Protein 4IN0 (pdb70)

GO terms:
  GO:0005515 protein binding (F, IPI)
  GO:0005654 nucleoplasm (C, IDA)

Foldseek 3Di:
DLVAAEDQEPVSVVVQLQPDALAKEKEWEAACVDVQNVQQSNLCSVCCVVRVVHYHYYYYYCVRYPPVCVVLVPPAPGWMWIHHNNATAFECLPDPGRGTAHTHFQDSVQVVQQSVQVSVCVVVPDRYTYRPHPSVRRDDD/DQPAAEDQEQVVVQCCLQPVALAKEKEWEDDCPDVQNVVQRVLCNVCCVVCVNHYRYHYYHLVRYVVVCVVVVPDAPGKMWIHHNNATAFECAPDPGRRIQHTHAPDSVQVVQQSVQRSVCVVVVHRYGYRPGHHDDDDDD

Structure (mmCIF, N/CA/C/O backbone):
data_4IN0
#
_entry.id   4IN0
#
_cell.length_a   39.325
_cell.length_b   63.640
_cell.length_c   51.148
_cell.angle_alpha   90.000
_cell.angle_beta   92.290
_cell.angle_gamma   90.000
#
_symmetry.space_group_name_H-M   'P 1 21 1'
#
loop_
_entity.id
_entity.type
_entity.pdbx_description
1 polymer 'Thioredoxin-like protein 4B'
2 branched beta-D-fructofuranose-(2-1)-alpha-D-glucopyranose
3 water water
#
loop_
_atom_site.group_PDB
_atom_site.id
_atom_site.type_symbol
_atom_site.label_atom_id
_atom_site.label_alt_id
_atom_site.label_comp_id
_atom_site.label_asym_id
_atom_site.label_entity_id
_atom_site.label_seq_id
_atom_site.pdbx_PDB_ins_code
_atom_site.Cartn_x
_atom_site.Cartn_y
_atom_site.Cartn_z
_atom_site.occupancy
_atom_site.B_iso_or_equiv
_atom_site.auth_seq_id
_atom_site.auth_comp_id
_atom_site.auth_asym_id
_atom_site.auth_atom_id
_atom_site.pdbx_PDB_model_num
ATOM 1 N N . SER A 1 1 ? -6.275 6.723 16.069 1.00 15.96 2 SER A N 1
ATOM 2 C CA A SER A 1 1 ? -6.167 7.182 14.662 0.50 14.97 2 SER A CA 1
ATOM 3 C CA B SER A 1 1 ? -6.210 7.121 14.689 0.50 14.92 2 SER A CA 1
ATOM 4 C C . SER A 1 1 ? -5.515 6.059 13.889 1.00 16.19 2 SER A C 1
ATOM 5 O O . SER A 1 1 ? -4.780 5.277 14.475 1.00 17.14 2 SER A O 1
ATOM 10 N N . PHE A 1 2 ? -5.716 6.114 12.560 1.00 22.05 3 PHE A N 1
ATOM 11 C CA . PHE A 1 2 ? -4.988 5.239 11.617 1.00 21.24 3 PHE A CA 1
ATOM 12 C C . PHE A 1 2 ? -3.540 5.308 11.640 1.00 17.37 3 PHE A C 1
ATOM 13 O O . PHE A 1 2 ? -2.872 4.325 11.286 1.00 20.57 3 PHE A O 1
ATOM 21 N N . LEU A 1 3 ? -3.051 6.476 11.998 1.00 16.18 4 LEU A N 1
ATOM 22 C CA . LEU A 1 3 ? -1.654 6.707 12.075 1.00 15.62 4 LEU A CA 1
ATOM 23 C C . LEU A 1 3 ? -1.362 6.647 13.557 1.00 12.69 4 LEU A C 1
ATOM 24 O O . LEU A 1 3 ? -1.536 7.601 14.313 1.00 13.75 4 LEU A O 1
ATOM 29 N N . LEU A 1 4 ? -0.986 5.438 13.999 1.00 12.82 5 LEU A N 1
ATOM 30 C CA . LEU A 1 4 ? -0.804 5.146 15.410 1.00 11.31 5 LEU A CA 1
ATOM 31 C C . LEU A 1 4 ? 0.332 5.939 16.031 1.00 11.20 5 LEU A C 1
ATOM 32 O O . LEU A 1 4 ? 1.279 6.335 15.335 1.00 12.73 5 LEU A O 1
ATOM 37 N N . PRO A 1 5 ? 0.206 6.192 17.341 1.00 11.07 6 PRO A N 1
ATOM 38 C CA . PRO A 1 5 ? 1.241 6.983 18.007 1.00 11.35 6 PRO A CA 1
ATOM 39 C C . PRO A 1 5 ? 2.583 6.335 18.034 1.00 10.27 6 PRO A C 1
ATOM 40 O O . PRO A 1 5 ? 2.648 5.072 18.308 1.00 13.01 6 PRO A O 1
ATOM 44 N N . LYS A 1 6 ? 3.679 7.002 17.873 1.00 11.40 7 LYS A N 1
ATOM 45 C CA . LYS A 1 6 ? 5.003 6.543 17.978 1.00 12.08 7 LYS A CA 1
ATOM 46 C C . LYS A 1 6 ? 5.630 6.849 19.284 1.00 12.81 7 LYS A C 1
ATOM 47 O O . LYS A 1 6 ? 5.473 7.967 19.810 1.00 17.49 7 LYS A O 1
ATOM 53 N N . LEU A 1 7 ? 6.403 5.931 19.846 1.00 12.08 8 LEU A N 1
ATOM 54 C CA . LEU A 1 7 ? 7.163 6.106 21.072 1.00 12.08 8 LEU A CA 1
ATOM 55 C C . LEU A 1 7 ? 8.619 5.946 20.700 1.00 12.19 8 LEU A C 1
ATOM 56 O O . LEU A 1 7 ? 9.007 4.968 20.078 1.00 14.22 8 LEU A O 1
ATOM 61 N N . THR A 1 8 ? 9.442 6.934 21.084 1.00 13.07 9 THR A N 1
ATOM 62 C CA . THR A 1 8 ? 10.822 7.001 20.636 1.00 15.59 9 THR A CA 1
ATOM 63 C C . THR A 1 8 ? 11.851 7.167 21.746 1.00 14.51 9 THR A C 1
ATOM 64 O O . THR A 1 8 ? 12.976 7.435 21.447 1.00 18.40 9 THR A O 1
ATOM 68 N N . SER A 1 9 ? 11.461 6.883 22.979 1.00 13.44 10 SER A N 1
ATOM 69 C CA . SER A 1 9 ? 12.404 6.907 24.071 1.00 14.34 10 SER A CA 1
ATOM 70 C C . SER A 1 9 ? 11.902 5.985 25.173 1.00 11.87 10 SER A C 1
ATOM 71 O O . SER A 1 9 ? 10.711 5.692 25.265 1.00 11.52 10 SER A O 1
ATOM 74 N N . LYS A 1 10 ? 12.840 5.610 26.037 1.00 13.35 11 LYS A N 1
ATOM 75 C CA . LYS A 1 10 ? 12.488 4.828 27.205 1.00 13.94 11 LYS A CA 1
ATOM 76 C C . LYS A 1 10 ? 11.396 5.495 28.053 1.00 12.46 11 LYS A C 1
ATOM 77 O O . LYS A 1 10 ? 10.457 4.885 28.494 1.00 13.01 11 LYS A O 1
ATOM 83 N N . LYS A 1 11 ? 11.568 6.812 28.288 1.00 14.26 12 LYS A N 1
ATOM 84 C CA . LYS A 1 11 ? 10.631 7.511 29.124 1.00 14.82 12 LYS A CA 1
ATOM 85 C C . LYS A 1 11 ? 9.221 7.537 28.514 1.00 12.07 12 LYS A C 1
ATOM 86 O O . LYS A 1 11 ? 8.226 7.453 29.223 1.00 12.94 12 LYS A O 1
ATOM 92 N N . GLU A 1 12 ? 9.144 7.635 27.181 1.00 11.86 13 GLU A N 1
ATOM 93 C CA . GLU A 1 12 ? 7.844 7.625 26.540 1.00 11.46 13 GLU A CA 1
ATOM 94 C C . GLU A 1 12 ? 7.124 6.228 26.689 1.00 9.51 13 GLU A C 1
ATOM 95 O O . GLU A 1 12 ? 5.947 6.185 26.887 1.00 10.14 13 GLU A O 1
ATOM 101 N N . VAL A 1 13 ? 7.938 5.163 26.608 1.00 10.33 14 VAL A N 1
ATOM 102 C CA . VAL A 1 13 ? 7.389 3.811 26.834 1.00 10.54 14 VAL A CA 1
ATOM 103 C C . VAL A 1 13 ? 6.966 3.615 28.292 1.00 9.62 14 VAL A C 1
ATOM 104 O O . VAL A 1 13 ? 5.858 3.176 28.559 1.00 9.54 14 VAL A O 1
ATOM 108 N N . ASP A 1 14 ? 7.832 4.102 29.208 1.00 9.60 15 ASP A N 1
ATOM 109 C CA . ASP A 1 14 ? 7.473 4.030 30.589 1.00 11.38 15 ASP A CA 1
ATOM 110 C C . ASP A 1 14 ? 6.095 4.636 30.843 1.00 10.34 15 ASP A C 1
ATOM 111 O O . ASP A 1 14 ? 5.228 4.215 31.589 1.00 10.72 15 ASP A O 1
ATOM 116 N N . GLN A 1 15 ? 5.961 5.877 30.254 1.00 10.00 16 GLN A N 1
ATOM 117 C CA . GLN A 1 15 ? 4.744 6.575 30.409 1.00 10.74 16 GLN A CA 1
ATOM 118 C C . GLN A 1 15 ? 3.478 5.932 29.822 1.00 9.93 16 GLN A C 1
ATOM 119 O O . GLN A 1 15 ? 2.432 5.936 30.425 1.00 11.15 16 GLN A O 1
ATOM 125 N N . ALA A 1 16 ? 3.635 5.354 28.599 1.00 10.36 17 ALA A N 1
ATOM 126 C CA . ALA A 1 16 ? 2.466 4.669 28.017 1.00 11.14 17 ALA A CA 1
ATOM 127 C C . ALA A 1 16 ? 2.034 3.436 28.894 1.00 9.18 17 ALA A C 1
ATOM 128 O O . ALA A 1 16 ? 0.864 3.193 29.030 1.00 10.73 17 ALA A O 1
ATOM 130 N N . ILE A 1 17 ? 3.072 2.765 29.442 1.0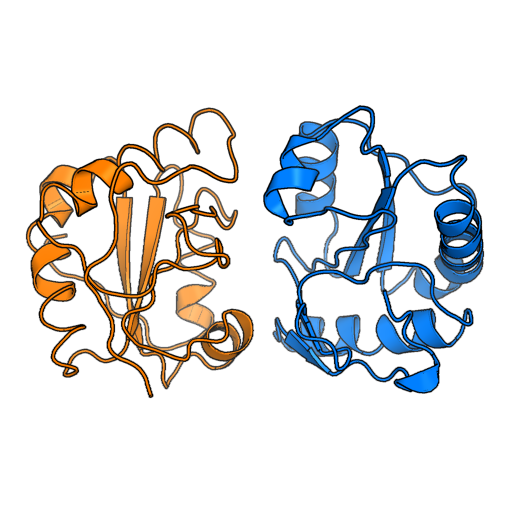0 8.87 18 ILE A N 1
ATOM 131 C CA . ILE A 1 17 ? 2.747 1.587 30.330 1.00 9.49 18 ILE A CA 1
ATOM 132 C C . ILE A 1 17 ? 1.914 2.078 31.532 1.00 9.65 18 ILE A C 1
ATOM 133 O O . ILE A 1 17 ? 0.953 1.463 31.921 1.00 11.27 18 ILE A O 1
ATOM 138 N N . LYS A 1 18 ? 2.328 3.244 32.105 1.00 11.17 19 LYS A N 1
ATOM 139 C CA . LYS A 1 18 ? 1.590 3.764 33.249 1.00 12.35 19 LYS A CA 1
ATOM 140 C C . LYS A 1 18 ? 0.252 4.369 32.928 1.00 12.23 19 LYS A C 1
ATOM 141 O O . LYS A 1 18 ? -0.644 4.453 33.763 1.00 14.94 19 LYS A O 1
ATOM 147 N N . SER A 1 19 ? 0.147 4.961 31.754 1.00 12.12 20 SER A N 1
ATOM 148 C CA . SER A 1 19 ? -1.001 5.841 31.485 1.00 12.51 20 SER A CA 1
ATOM 149 C C . SER A 1 19 ? -2.188 5.131 30.845 1.00 12.38 20 SER A C 1
ATOM 150 O O . SER A 1 19 ? -3.262 5.714 30.730 1.00 15.32 20 SER A O 1
ATOM 153 N N . THR A 1 20 ? -1.987 3.942 30.347 1.00 12.15 21 THR A N 1
ATOM 154 C CA . THR A 1 20 ? -3.072 3.233 29.619 1.00 11.26 21 THR A CA 1
ATOM 155 C C . THR A 1 20 ? -3.867 2.466 30.655 1.00 11.09 21 THR A C 1
ATOM 156 O O . THR A 1 20 ? -3.328 1.517 31.245 1.00 14.37 21 THR A O 1
ATOM 160 N N . ALA A 1 21 ? -5.085 2.884 30.939 1.00 13.96 22 ALA A N 1
ATOM 161 C CA . ALA A 1 21 ? -5.872 2.338 32.050 1.00 13.93 22 ALA A CA 1
ATOM 162 C C . ALA A 1 21 ? -7.008 1.546 31.539 1.00 14.37 22 ALA A C 1
ATOM 163 O O . ALA A 1 21 ? -7.762 1.986 30.667 1.00 14.64 22 ALA A O 1
ATOM 165 N N . GLU A 1 22 ? -7.156 0.349 32.073 1.00 11.94 23 GLU A N 1
ATOM 166 C CA . GLU A 1 22 ? -8.346 -0.481 31.782 1.00 12.90 23 GLU A CA 1
ATOM 167 C C . GLU A 1 22 ? -8.505 -0.908 30.298 1.00 11.22 23 GLU A C 1
ATOM 168 O O . GLU A 1 22 ? -9.615 -1.237 29.855 1.00 14.24 23 GLU A O 1
ATOM 174 N N . LYS A 1 23 ? -7.389 -0.926 29.604 1.00 11.09 24 LYS A N 1
ATOM 175 C CA A LYS A 1 23 ? -7.346 -1.378 28.223 1.00 10.87 24 LYS A CA 1
ATOM 176 C CA B LYS A 1 23 ? -7.330 -1.384 28.188 0.00 11.62 24 LYS A CA 1
ATOM 177 C C . LYS A 1 23 ? -6.042 -2.128 28.036 1.00 9.61 24 LYS A C 1
ATOM 178 O O . LYS A 1 23 ? -5.030 -1.865 28.703 1.00 10.44 24 LYS A O 1
ATOM 189 N N . VAL A 1 24 ? -6.037 -3.038 27.049 1.00 9.59 25 VAL A N 1
ATOM 190 C CA . VAL A 1 24 ? -4.803 -3.690 26.674 1.00 9.71 25 VAL A CA 1
ATOM 191 C C . VAL A 1 24 ? -3.867 -2.700 26.006 1.00 8.61 25 VAL A C 1
ATOM 192 O O . VAL A 1 24 ? -4.267 -2.106 24.979 1.00 11.17 25 VAL A O 1
ATOM 196 N N . LEU A 1 25 ? -2.692 -2.539 26.498 1.00 8.16 26 LEU A N 1
ATOM 197 C CA . LEU A 1 25 ? -1.620 -1.735 25.866 1.00 8.07 26 LEU A CA 1
ATOM 198 C C . LEU A 1 25 ? -0.864 -2.631 24.907 1.00 7.64 26 LEU A C 1
ATOM 199 O O . LEU A 1 25 ? -0.367 -3.714 25.371 1.00 9.34 26 LEU A O 1
ATOM 204 N N . VAL A 1 26 ? -0.766 -2.307 23.654 1.00 7.63 27 VAL A N 1
ATOM 205 C CA . VAL A 1 26 ? -0.132 -3.062 22.610 1.00 6.96 27 VAL A CA 1
ATOM 206 C C . VAL A 1 26 ? 1.127 -2.354 22.212 1.00 7.27 27 VAL A C 1
ATOM 207 O O . VAL A 1 26 ? 0.982 -1.166 21.661 1.00 9.81 27 VAL A O 1
ATOM 211 N N . LEU A 1 27 ? 2.308 -2.795 22.405 1.00 7.35 28 LEU A N 1
ATOM 212 C CA . LEU A 1 27 ? 3.573 -2.166 22.050 1.00 7.55 28 LEU A CA 1
ATOM 213 C C . LEU A 1 27 ? 4.206 -2.893 20.906 1.00 8.67 28 LEU A C 1
ATOM 214 O O . LEU A 1 27 ? 4.633 -4.079 21.140 1.00 9.34 28 LEU A O 1
ATOM 219 N N . ARG A 1 28 ? 4.257 -2.388 19.707 1.00 8.28 29 ARG A N 1
ATOM 220 C CA . ARG A 1 28 ? 4.888 -2.997 18.562 1.00 8.35 29 ARG A CA 1
ATOM 221 C C . ARG A 1 28 ? 6.305 -2.564 18.497 1.00 7.89 29 ARG A C 1
ATOM 222 O O . ARG A 1 28 ? 6.545 -1.355 18.169 1.00 9.97 29 ARG A O 1
ATOM 230 N N . PHE A 1 29 ? 7.313 -3.377 18.794 1.00 8.88 30 PHE A N 1
ATOM 231 C CA . PHE A 1 29 ? 8.699 -3.045 18.667 1.00 10.01 30 PHE A CA 1
ATOM 232 C C . PHE A 1 29 ? 9.144 -3.386 17.249 1.00 10.81 30 PHE A C 1
ATOM 233 O O . PHE A 1 29 ? 9.104 -4.532 16.833 1.00 11.28 30 PHE A O 1
ATOM 241 N N . GLY A 1 30 ? 9.578 -2.387 16.513 1.00 11.40 31 GLY A N 1
ATOM 242 C CA . GLY A 1 30 ? 9.957 -2.600 15.114 1.00 13.64 31 GLY A CA 1
ATOM 243 C C . GLY A 1 30 ? 10.518 -1.324 14.477 1.00 16.70 31 GLY A C 1
ATOM 244 O O . GLY A 1 30 ? 10.901 -0.389 15.186 1.00 17.31 31 GLY A O 1
ATOM 245 N N . ARG A 1 31 ? 10.510 -1.338 13.147 1.00 16.78 32 ARG A N 1
ATOM 246 C CA A ARG A 1 31 ? 10.996 -0.282 12.317 1.00 19.80 32 ARG A CA 1
ATOM 247 C CA B ARG A 1 31 ? 10.971 -0.264 12.340 0.00 19.71 32 ARG A CA 1
ATOM 248 C C . ARG A 1 31 ? 9.936 -0.042 11.256 1.00 18.40 32 ARG A C 1
ATOM 249 O O . ARG A 1 31 ? 9.490 -0.984 10.587 1.00 19.83 32 ARG A O 1
ATOM 264 N N . ASP A 1 32 ? 9.523 1.183 11.057 1.00 21.93 33 ASP A N 1
ATOM 265 C CA . ASP A 1 32 ? 8.368 1.469 10.252 1.00 24.21 33 ASP A CA 1
ATOM 266 C C . ASP A 1 32 ? 8.514 1.032 8.814 1.00 24.26 33 ASP A C 1
ATOM 267 O O . ASP A 1 32 ? 7.492 0.715 8.227 1.00 30.21 33 ASP A O 1
ATOM 272 N N . GLU A 1 33 ? 9.750 0.961 8.279 1.00 25.58 34 GLU A N 1
ATOM 273 C CA A GLU A 1 33 ? 10.046 0.663 6.869 0.50 25.84 34 GLU A CA 1
ATOM 274 C CA B GLU A 1 33 ? 9.835 0.587 6.856 0.50 24.13 34 GLU A CA 1
ATOM 275 C C . GLU A 1 33 ? 10.264 -0.872 6.604 1.00 24.32 34 GLU A C 1
ATOM 276 O O . GLU A 1 33 ? 10.364 -1.372 5.479 1.00 30.17 34 GLU A O 1
ATOM 287 N N . ASP A 1 34 ? 10.375 -1.646 7.649 1.00 23.08 35 ASP A N 1
ATOM 288 C CA . ASP A 1 34 ? 10.669 -3.105 7.549 1.00 25.00 35 ASP A CA 1
ATOM 289 C C . ASP A 1 34 ? 9.474 -3.843 6.971 1.00 21.32 35 ASP A C 1
ATOM 290 O O . ASP A 1 34 ? 8.378 -3.577 7.398 1.00 18.89 35 ASP A O 1
ATOM 295 N N . PRO A 1 35 ? 9.682 -4.705 5.911 1.00 20.08 36 PRO A N 1
ATOM 296 C CA . PRO A 1 35 ? 8.585 -5.402 5.305 1.00 20.47 36 PRO A CA 1
ATOM 297 C C . PRO A 1 35 ? 7.630 -6.114 6.227 1.00 14.42 36 PRO A C 1
ATOM 298 O O . PRO A 1 35 ? 6.421 -5.996 6.020 1.00 16.77 36 PRO A O 1
ATOM 302 N N . VAL A 1 36 ? 8.115 -6.886 7.201 1.00 16.62 37 VAL A N 1
ATOM 303 C CA . VAL A 1 36 ? 7.164 -7.600 8.067 1.00 15.31 37 VAL A CA 1
ATOM 304 C C . VAL A 1 36 ? 6.471 -6.604 9.004 1.00 12.69 37 VAL A C 1
ATOM 305 O O . VAL A 1 36 ? 5.288 -6.718 9.272 1.00 12.76 37 VAL A O 1
ATOM 309 N N . CYS A 1 37 ? 7.165 -5.560 9.415 1.00 14.47 38 CYS A N 1
ATOM 310 C CA . CYS A 1 37 ? 6.555 -4.491 10.209 1.00 13.56 38 CYS A CA 1
ATOM 311 C C . CYS A 1 37 ? 5.446 -3.815 9.394 1.00 14.48 38 CYS A C 1
ATOM 312 O O . CYS A 1 37 ? 4.420 -3.455 9.954 1.00 16.08 38 CYS A O 1
ATOM 315 N N . LEU A 1 38 ? 5.677 -3.592 8.081 1.00 14.88 39 LEU A N 1
ATOM 316 C CA . LEU A 1 38 ? 4.662 -3.002 7.224 1.00 17.07 39 LEU A CA 1
ATOM 317 C C . LEU A 1 38 ? 3.426 -3.864 7.187 1.00 16.04 39 LEU A C 1
ATOM 318 O O . LEU A 1 38 ? 2.322 -3.351 7.244 1.00 18.72 39 LEU A O 1
ATOM 323 N N . GLN A 1 39 ? 3.619 -5.179 7.096 1.00 15.24 40 GLN A N 1
ATOM 324 C CA . GLN A 1 39 ? 2.470 -6.078 7.115 1.00 14.99 40 GLN A CA 1
ATOM 325 C C . GLN A 1 39 ? 1.688 -5.950 8.423 1.00 11.77 40 GLN A C 1
ATOM 326 O O . GLN A 1 39 ? 0.468 -5.856 8.445 1.00 14.37 40 GLN A O 1
ATOM 332 N N . LEU A 1 40 ? 2.419 -6.044 9.533 1.00 12.01 41 LEU A N 1
ATOM 333 C CA . LEU A 1 40 ? 1.776 -6.033 10.856 1.00 11.43 41 LEU A CA 1
ATOM 334 C C . LEU A 1 40 ? 1.129 -4.644 11.119 1.00 11.54 41 LEU A C 1
ATOM 335 O O . LEU A 1 40 ? 0.018 -4.561 11.590 1.00 11.73 41 LEU A O 1
ATOM 340 N N . ASP A 1 41 ? 1.847 -3.582 10.744 1.00 12.78 42 ASP A N 1
ATOM 341 C CA . ASP A 1 41 ? 1.328 -2.225 11.020 1.00 13.05 42 ASP A CA 1
ATOM 342 C C . ASP A 1 41 ? 0.037 -1.960 10.244 1.00 13.16 42 ASP A C 1
ATOM 343 O O . ASP A 1 41 ? -0.830 -1.206 10.713 1.00 12.97 42 ASP A O 1
ATOM 348 N N . ASP A 1 42 ? -0.128 -2.574 9.058 1.00 14.37 43 ASP A N 1
ATOM 349 C CA . ASP A 1 42 ? -1.345 -2.437 8.368 1.00 15.89 43 ASP A CA 1
ATOM 350 C C . ASP A 1 42 ? -2.500 -3.035 9.137 1.00 14.36 43 ASP A C 1
ATOM 351 O O . ASP A 1 42 ? -3.576 -2.444 9.233 1.00 14.67 43 ASP A O 1
ATOM 356 N N . ILE A 1 43 ? -2.319 -4.261 9.679 1.00 13.40 44 ILE A N 1
ATOM 357 C CA . ILE A 1 43 ? -3.337 -4.872 10.535 1.00 12.77 44 ILE A CA 1
ATOM 358 C C . ILE A 1 43 ? -3.591 -4.051 11.793 1.00 11.33 44 ILE A C 1
ATOM 359 O O . ILE A 1 43 ? -4.788 -3.863 12.137 1.00 12.35 44 ILE A O 1
ATOM 364 N N . LEU A 1 44 ? -2.512 -3.601 12.477 1.00 11.47 45 LEU A N 1
ATOM 365 C CA . LEU A 1 44 ? -2.723 -2.800 13.690 1.00 11.17 45 LEU A CA 1
ATOM 366 C C . LEU A 1 44 ? -3.513 -1.497 13.399 1.00 10.73 45 LEU A C 1
ATOM 367 O O . LEU A 1 44 ? -4.469 -1.195 14.038 1.00 11.31 45 LEU A O 1
ATOM 372 N N . SER A 1 45 ? -3.157 -0.849 12.321 1.00 12.20 46 SER A N 1
ATOM 373 C CA . SER A 1 45 ? -3.823 0.400 11.917 1.00 11.90 46 SER A CA 1
ATOM 374 C C . SER A 1 45 ? -5.314 0.168 11.622 1.00 12.43 46 SER A C 1
ATOM 375 O O . SER A 1 45 ? -6.211 0.877 12.089 1.00 13.52 46 SER A O 1
ATOM 378 N N . LYS A 1 46 ? -5.579 -0.864 10.766 1.00 13.09 47 LYS A N 1
ATOM 379 C CA . LYS A 1 46 ? -6.910 -1.165 10.272 1.00 15.09 47 LYS A CA 1
ATOM 380 C C . LYS A 1 46 ? -7.878 -1.694 11.276 1.00 15.61 47 LYS A C 1
ATOM 381 O O . LYS A 1 46 ? -9.077 -1.535 11.102 1.00 22.34 47 LYS A O 1
ATOM 387 N N . THR A 1 47 ? -7.361 -2.260 12.374 1.00 12.62 48 THR A N 1
ATOM 388 C CA . THR A 1 47 ? -8.211 -2.783 13.447 1.00 12.02 48 THR A CA 1
ATOM 389 C C . THR A 1 47 ? -8.292 -1.864 14.647 1.00 11.64 48 THR A C 1
ATOM 390 O O . THR A 1 47 ? -9.112 -2.034 15.524 1.00 12.60 48 THR A O 1
ATOM 394 N N . SER A 1 48 ? -7.404 -0.861 14.717 1.00 11.35 49 SER A N 1
ATOM 395 C CA . SER A 1 48 ? -7.302 -0.013 15.909 1.00 10.17 49 SER A CA 1
ATOM 396 C C . SER A 1 48 ? -8.600 0.640 16.315 1.00 10.55 49 SER A C 1
ATOM 397 O O . SER A 1 48 ? -8.876 0.768 17.492 1.00 11.42 49 SER A O 1
ATOM 400 N N . SER A 1 49 ? -9.330 1.173 15.350 1.00 11.93 50 SER A N 1
ATOM 401 C CA . SER A 1 49 ? -10.528 1.877 15.660 1.00 13.21 50 SER A CA 1
ATOM 402 C C . SER A 1 49 ? -11.593 1.002 16.270 1.00 14.22 50 SER A C 1
ATOM 403 O O . SER A 1 49 ? -12.105 1.270 17.345 1.00 15.73 50 SER A O 1
ATOM 406 N N . ASP A 1 50 ? -11.836 -0.155 15.662 1.00 15.19 51 ASP A N 1
ATOM 407 C CA . ASP A 1 50 ? -12.868 -0.985 16.255 1.00 17.69 51 ASP A CA 1
ATOM 408 C C . ASP A 1 50 ? -12.428 -1.713 17.517 1.00 14.50 51 ASP A C 1
ATOM 409 O O . ASP A 1 50 ? -13.296 -2.134 18.229 1.00 17.62 51 ASP A O 1
ATOM 414 N N . LEU A 1 51 ? -11.126 -1.715 17.789 1.00 13.52 52 LEU A N 1
ATOM 415 C CA . LEU A 1 51 ? -10.606 -2.193 19.072 1.00 12.26 52 LEU A CA 1
ATOM 416 C C . LEU A 1 51 ? -10.448 -1.118 20.129 1.00 11.59 52 LEU A C 1
ATOM 417 O O . LEU A 1 51 ? -9.949 -1.393 21.228 1.00 12.47 52 LEU A O 1
ATOM 422 N N . SER A 1 52 ? -10.849 0.118 19.858 1.00 12.94 53 SER A N 1
ATOM 423 C CA . SER A 1 52 ? -10.544 1.240 20.714 1.00 12.95 53 SER A CA 1
ATOM 424 C C . SER A 1 52 ? -11.119 1.175 22.107 1.00 12.64 53 SER A C 1
ATOM 425 O O . SER A 1 52 ? -10.597 1.856 23.026 1.00 15.21 53 SER A O 1
ATOM 428 N N . LYS A 1 53 ? -12.174 0.437 22.351 1.00 13.97 54 LYS A N 1
ATOM 429 C CA A LYS A 1 53 ? -12.691 0.256 23.692 1.00 15.54 54 LYS A CA 1
ATOM 430 C CA B LYS A 1 53 ? -12.677 0.261 23.712 0.00 15.95 54 LYS A CA 1
ATOM 431 C C . LYS A 1 53 ? -11.880 -0.730 24.514 1.00 14.34 54 LYS A C 1
ATOM 432 O O . LYS A 1 53 ? -11.927 -0.725 25.736 1.00 18.55 54 LYS A O 1
ATOM 443 N N . MET A 1 54 ? -11.113 -1.582 23.869 1.00 12.79 55 MET A N 1
ATOM 444 C CA . MET A 1 54 ? -10.378 -2.672 24.543 1.00 11.81 55 MET A CA 1
ATOM 445 C C . MET A 1 54 ? -8.847 -2.497 24.541 1.00 10.60 55 MET A C 1
ATOM 446 O O . MET A 1 54 ? -8.192 -3.149 25.318 1.00 12.09 55 MET A O 1
ATOM 451 N N . ALA A 1 55 ? -8.295 -1.662 23.615 1.00 10.95 56 ALA A N 1
ATOM 452 C CA . ALA A 1 55 ? -6.875 -1.629 23.391 1.00 9.49 56 ALA A CA 1
ATOM 453 C C . ALA A 1 55 ? -6.366 -0.263 22.945 1.00 8.83 56 ALA A C 1
ATOM 454 O O . ALA A 1 55 ? -7.105 0.411 22.198 1.00 10.22 56 ALA A O 1
ATOM 456 N N . ALA A 1 56 ? -5.164 0.045 23.317 1.00 8.66 57 ALA A N 1
ATOM 457 C CA . ALA A 1 56 ? -4.426 1.227 22.803 1.00 8.57 57 ALA A CA 1
ATOM 458 C C . ALA A 1 56 ? -3.135 0.739 22.235 1.00 8.50 57 ALA A C 1
ATOM 459 O O . ALA A 1 56 ? -2.345 0.045 22.948 1.00 9.98 57 ALA A O 1
ATOM 461 N N . ILE A 1 57 ? -2.892 1.029 21.000 1.00 8.57 58 ILE A N 1
ATOM 462 C CA . ILE A 1 57 ? -1.763 0.517 20.270 1.00 8.82 58 ILE A CA 1
ATOM 463 C C . ILE A 1 57 ? -0.685 1.559 20.064 1.00 8.97 58 ILE A C 1
ATOM 464 O O . ILE A 1 57 ? -1.087 2.757 19.675 1.00 9.57 58 ILE A O 1
ATOM 469 N N . TYR A 1 58 ? 0.551 1.320 20.189 1.00 8.62 59 TYR A N 1
ATOM 470 C CA . TYR A 1 58 ? 1.700 2.196 19.980 1.00 8.43 59 TYR A CA 1
ATOM 471 C C . TYR A 1 58 ? 2.756 1.587 19.145 1.00 9.24 59 TYR A C 1
ATOM 472 O O . TYR A 1 58 ? 2.969 0.286 19.272 1.00 10.40 59 TYR A O 1
ATOM 481 N N . LEU A 1 59 ? 3.504 2.288 18.332 1.00 9.89 60 LEU A N 1
ATOM 482 C CA . LEU A 1 59 ? 4.587 1.838 17.573 1.00 10.02 60 LEU A CA 1
ATOM 483 C C . LEU A 1 59 ? 5.871 2.226 18.209 1.00 10.07 60 LEU A C 1
ATOM 484 O O . LEU A 1 59 ? 6.108 3.474 18.383 1.00 14.43 60 LEU A O 1
ATOM 489 N N . VAL A 1 60 ? 6.740 1.352 18.660 1.00 10.93 61 VAL A N 1
ATOM 490 C CA . VAL A 1 60 ? 7.924 1.640 19.401 1.00 10.77 61 VAL A CA 1
ATOM 491 C C . VAL A 1 60 ? 9.096 1.498 18.468 1.00 11.83 61 VAL A C 1
ATOM 492 O O . VAL A 1 60 ? 9.294 0.409 17.855 1.00 12.40 61 VAL A O 1
ATOM 496 N N . ASP A 1 61 ? 9.892 2.548 18.361 1.00 13.02 62 ASP A N 1
ATOM 497 C CA . ASP A 1 61 ? 11.019 2.618 17.517 1.00 16.50 62 ASP A CA 1
ATOM 498 C C . ASP A 1 61 ? 12.168 1.925 18.222 1.00 19.09 62 ASP A C 1
ATOM 499 O O . ASP A 1 61 ? 12.852 2.540 19.015 1.00 23.07 62 ASP A O 1
ATOM 504 N N . VAL A 1 62 ? 12.533 0.733 17.770 1.00 18.78 63 VAL A N 1
ATOM 505 C CA . VAL A 1 62 ? 13.750 0.062 18.282 1.00 21.61 63 VAL A CA 1
ATOM 506 C C . VAL A 1 62 ? 15.101 0.771 17.813 1.00 18.41 63 VAL A C 1
ATOM 507 O O . VAL A 1 62 ? 16.149 0.418 18.317 1.00 34.88 63 VAL A O 1
ATOM 511 N N . ASP A 1 63 ? 15.078 1.703 16.861 1.00 31.25 64 ASP A N 1
ATOM 512 C CA . ASP A 1 63 ? 16.316 2.390 16.440 1.00 29.55 64 ASP A CA 1
ATOM 513 C C . ASP A 1 63 ? 16.536 3.687 17.227 1.00 37.33 64 ASP A C 1
ATOM 514 O O . ASP A 1 63 ? 17.547 4.376 16.997 1.00 42.57 64 ASP A O 1
ATOM 519 N N . GLN A 1 64 ? 15.609 4.042 18.127 1.00 36.11 65 GLN A N 1
ATOM 520 C CA . GLN A 1 64 ? 15.773 5.257 18.927 1.00 34.57 65 GLN A CA 1
ATOM 521 C C . GLN A 1 64 ? 15.793 4.948 20.413 1.00 30.89 65 GLN A C 1
ATOM 522 O O . GLN A 1 64 ? 16.191 5.732 21.196 1.00 39.41 65 GLN A O 1
ATOM 528 N N . THR A 1 65 ? 15.341 3.765 20.765 1.00 32.35 66 THR A N 1
ATOM 529 C CA . THR A 1 65 ? 15.384 3.362 22.118 1.00 34.68 66 THR A CA 1
ATOM 530 C C . THR A 1 65 ? 15.404 1.879 22.125 1.00 35.85 66 THR A C 1
ATOM 531 O O . THR A 1 65 ? 14.663 1.286 21.312 1.00 30.14 66 THR A O 1
ATOM 535 N N . ALA A 1 66 ? 16.190 1.322 23.049 1.00 31.23 67 ALA A N 1
ATOM 536 C CA . ALA A 1 66 ? 16.739 -0.058 23.088 1.00 28.92 67 ALA A CA 1
ATOM 537 C C . ALA A 1 66 ? 16.716 -0.672 24.487 1.00 30.68 67 ALA A C 1
ATOM 538 O O . ALA A 1 66 ? 16.809 -1.891 24.632 1.00 35.15 67 ALA A O 1
ATOM 540 N N . VAL A 1 67 ? 16.618 0.140 25.543 1.00 33.38 68 VAL A N 1
ATOM 541 C CA . VAL A 1 67 ? 16.402 -0.366 26.933 1.00 23.57 68 VAL A CA 1
ATOM 542 C C . VAL A 1 67 ? 15.306 -1.490 27.021 1.00 19.91 68 VAL A C 1
ATOM 543 O O . VAL A 1 67 ? 15.493 -2.597 27.501 1.00 19.74 68 VAL A O 1
ATOM 547 N N . TYR A 1 68 ? 14.151 -1.203 26.481 1.00 17.79 69 TYR A N 1
ATOM 548 C CA . TYR A 1 68 ? 13.076 -2.126 26.459 1.00 15.13 69 TYR A CA 1
ATOM 549 C C . TYR A 1 68 ? 13.309 -3.348 25.565 1.00 15.02 69 TYR A C 1
ATOM 550 O O . TYR A 1 68 ? 12.753 -4.403 25.777 1.00 16.67 69 TYR A O 1
ATOM 559 N N . THR A 1 69 ? 14.028 -3.156 24.484 1.00 18.02 70 THR A N 1
ATOM 560 C CA . THR A 1 69 ? 14.318 -4.233 23.594 1.00 18.73 70 THR A CA 1
ATOM 561 C C . THR A 1 69 ? 15.109 -5.322 24.363 1.00 18.55 70 THR A C 1
ATOM 562 O O . THR A 1 69 ? 14.787 -6.501 24.308 1.00 20.59 70 THR A O 1
ATOM 566 N N . GLN A 1 70 ? 16.088 -4.936 25.132 1.00 18.60 71 GLN A N 1
ATOM 567 C CA . GLN A 1 70 ? 16.842 -5.857 26.008 1.00 17.76 71 GLN A CA 1
ATOM 568 C C . GLN A 1 70 ? 15.926 -6.465 27.096 1.00 18.53 71 GLN A C 1
ATOM 569 O O . GLN A 1 70 ? 15.970 -7.638 27.421 1.00 18.10 71 GLN A O 1
ATOM 575 N N . TYR A 1 71 ? 15.107 -5.640 27.678 1.00 15.43 72 TYR A N 1
ATOM 576 C CA . TYR A 1 71 ? 14.225 -6.041 28.727 1.00 13.42 72 TYR A CA 1
ATOM 577 C C . TYR A 1 71 ? 13.283 -7.170 28.293 1.00 13.30 72 TYR A C 1
ATOM 578 O O . TYR A 1 71 ? 13.011 -8.068 29.103 1.00 14.48 72 TYR A O 1
ATOM 587 N N . PHE A 1 72 ? 12.776 -7.097 27.067 1.00 14.25 73 PHE A N 1
ATOM 588 C CA . PHE A 1 72 ? 11.878 -8.133 26.597 1.00 13.92 73 PHE A CA 1
ATOM 589 C C . PHE A 1 72 ? 12.616 -9.166 25.758 1.00 14.11 73 PHE A C 1
ATOM 590 O O . PHE A 1 72 ? 11.954 -10.027 25.159 1.00 16.83 73 PHE A O 1
ATOM 598 N N . ASP A 1 73 ? 13.946 -9.183 25.756 1.00 15.22 74 ASP A N 1
ATOM 599 C CA . ASP A 1 73 ? 14.712 -10.178 25.055 1.00 16.44 74 ASP A CA 1
ATOM 600 C C . ASP A 1 73 ? 14.316 -10.257 23.576 1.00 14.76 74 ASP A C 1
ATOM 601 O O . ASP A 1 73 ? 14.186 -11.312 22.988 1.00 20.58 74 ASP A O 1
ATOM 606 N N . ILE A 1 74 ? 14.228 -9.104 22.957 1.00 15.88 75 ILE A N 1
ATOM 607 C CA . ILE A 1 74 ? 13.819 -9.019 21.573 1.00 15.97 75 ILE A CA 1
ATOM 608 C C . ILE A 1 74 ? 15.037 -9.180 20.689 1.00 18.48 75 ILE A C 1
ATOM 609 O O . ILE A 1 74 ? 15.905 -8.338 20.731 1.00 23.88 75 ILE A O 1
ATOM 614 N N . SER A 1 75 ? 15.032 -10.174 19.836 1.00 18.56 76 SER A N 1
ATOM 615 C CA A SER A 1 75 ? 16.100 -10.496 18.840 0.50 21.21 76 SER A CA 1
ATOM 616 C CA B SER A 1 75 ? 16.105 -10.479 18.832 0.50 20.91 76 SER A CA 1
ATOM 617 C C . SER A 1 75 ? 15.627 -10.274 17.393 1.00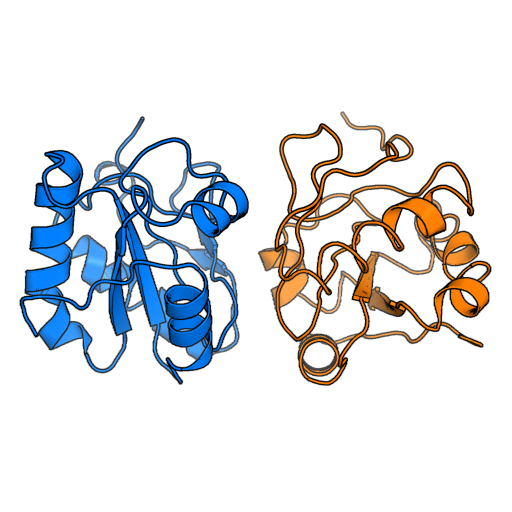 18.03 76 SER A C 1
ATOM 618 O O . SER A 1 75 ? 16.466 -10.041 16.467 1.00 24.00 76 SER A O 1
ATOM 623 N N . TYR A 1 76 ? 14.332 -10.305 17.198 1.00 16.76 77 TYR A N 1
ATOM 624 C CA . TYR A 1 76 ? 13.685 -10.224 15.879 1.00 19.30 77 TYR A CA 1
ATOM 625 C C . TYR A 1 76 ? 12.572 -9.235 15.937 1.00 14.70 77 TYR A C 1
ATOM 626 O O . TYR A 1 76 ? 11.854 -9.159 16.913 1.00 16.96 77 TYR A O 1
ATOM 635 N N . ILE A 1 77 ? 12.418 -8.458 14.881 1.00 14.21 78 ILE A N 1
ATOM 636 C CA . ILE A 1 77 ? 11.349 -7.501 14.762 1.00 14.64 78 ILE A CA 1
ATOM 637 C C . ILE A 1 77 ? 10.498 -7.878 13.557 1.00 12.44 78 ILE A C 1
ATOM 638 O O . ILE A 1 77 ? 11.008 -8.476 12.584 1.00 16.63 78 ILE A O 1
ATOM 643 N N . PRO A 1 78 ? 9.215 -7.536 13.627 1.00 12.36 79 PRO A N 1
ATOM 644 C CA . PRO A 1 78 ? 8.548 -6.979 14.782 1.00 11.84 79 PRO A CA 1
ATOM 645 C C . PRO A 1 78 ? 8.357 -8.009 15.915 1.00 10.43 79 PRO A C 1
ATOM 646 O O . PRO A 1 78 ? 8.163 -9.201 15.679 1.00 11.92 79 PRO A O 1
ATOM 650 N N . SER A 1 79 ? 8.392 -7.491 17.132 1.00 10.68 80 SER A N 1
ATOM 651 C CA . SER A 1 79 ? 7.964 -8.182 18.361 1.00 9.27 80 SER A CA 1
ATOM 652 C C . SER A 1 79 ? 6.919 -7.368 19.053 1.00 8.17 80 SER A C 1
ATOM 653 O O . SER A 1 79 ? 7.197 -6.146 19.248 1.00 10.55 80 SER A O 1
ATOM 656 N N . THR A 1 80 ? 5.797 -7.874 19.422 1.00 8.99 81 THR A N 1
ATOM 657 C CA . THR A 1 80 ? 4.663 -7.173 20.004 1.00 8.24 81 THR A CA 1
ATOM 658 C C . THR A 1 80 ? 4.431 -7.625 21.382 1.00 8.30 81 THR A C 1
ATOM 659 O O . THR A 1 80 ? 4.362 -8.890 21.627 1.00 9.87 81 THR A O 1
ATOM 663 N N . VAL A 1 81 ? 4.326 -6.765 22.362 1.00 7.95 82 VAL A N 1
ATOM 664 C CA A VAL A 1 81 ? 4.174 -7.016 23.740 0.50 7.33 82 VAL A CA 1
ATOM 665 C CA B VAL A 1 81 ? 4.067 -7.073 23.763 0.50 7.54 82 VAL A CA 1
ATOM 666 C C . VAL A 1 81 ? 2.848 -6.488 24.270 1.00 6.99 82 VAL A C 1
ATOM 667 O O . VAL A 1 81 ? 2.476 -5.360 23.834 1.00 8.96 82 VAL A O 1
ATOM 674 N N . PHE A 1 82 ? 2.147 -7.095 25.187 1.00 8.03 83 PHE A N 1
ATOM 675 C CA . PHE A 1 82 ? 0.921 -6.749 25.711 1.00 7.69 83 PHE A CA 1
ATOM 676 C C . PHE A 1 82 ? 1.024 -6.481 27.182 1.00 7.86 83 PHE A C 1
ATOM 677 O O . PHE A 1 82 ? 1.689 -7.182 27.933 1.00 8.98 83 PHE A O 1
ATOM 685 N N . PHE A 1 83 ? 0.373 -5.394 27.651 1.00 8.33 84 PHE A N 1
ATOM 686 C CA . PHE A 1 83 ? 0.285 -5.013 29.029 1.00 8.15 84 PHE A CA 1
ATOM 687 C C . PHE A 1 83 ? -1.124 -4.707 29.455 1.00 8.02 84 PHE A C 1
ATOM 688 O O . PHE A 1 83 ? -1.985 -4.381 28.589 1.00 8.98 84 PHE A O 1
ATOM 696 N N . PHE A 1 84 ? -1.428 -4.788 30.743 1.00 7.80 85 PHE A N 1
ATOM 697 C CA . PHE A 1 84 ? -2.701 -4.351 31.243 1.00 8.62 85 PHE A CA 1
ATOM 698 C C . PHE A 1 84 ? -2.530 -3.769 32.626 1.00 8.83 85 PHE A C 1
ATOM 699 O O . PHE A 1 84 ? -2.002 -4.375 33.555 1.00 9.47 85 PHE A O 1
ATOM 707 N N . ASN A 1 85 ? -2.873 -2.451 32.786 1.00 9.84 86 ASN A N 1
ATOM 708 C CA . ASN A 1 85 ? -2.701 -1.719 34.060 1.00 10.41 86 ASN A CA 1
ATOM 709 C C . ASN A 1 85 ? -1.290 -1.828 34.571 1.00 9.66 86 ASN A C 1
ATOM 710 O O . ASN A 1 85 ? -1.114 -2.022 35.783 1.00 12.59 86 ASN A O 1
ATOM 715 N N . GLY A 1 86 ? -0.287 -1.699 33.721 1.00 10.40 87 GLY A N 1
ATOM 716 C CA . GLY A 1 86 ? 1.058 -1.665 34.120 1.00 12.18 87 GLY A CA 1
ATOM 717 C C . GLY A 1 86 ? 1.746 -2.983 34.261 1.00 12.04 87 GLY A C 1
ATOM 718 O O . GLY A 1 86 ? 2.948 -3.028 34.484 1.00 15.99 87 GLY A O 1
ATOM 719 N N . GLN A 1 87 ? 1.005 -4.057 34.043 1.00 11.03 88 GLN A N 1
ATOM 720 C CA A GLN A 1 87 ? 1.657 -5.322 34.194 0.50 10.48 88 GLN A CA 1
ATOM 721 C CA B GLN A 1 87 ? 1.416 -5.460 34.264 0.50 11.29 88 GLN A CA 1
ATOM 722 C C . GLN A 1 87 ? 1.643 -6.108 32.873 1.00 8.78 88 GLN A C 1
ATOM 723 O O . GLN A 1 87 ? 0.699 -6.090 32.066 1.00 9.47 88 GLN A O 1
ATOM 734 N N . HIS A 1 88 ? 2.805 -6.672 32.590 1.00 9.21 89 HIS A N 1
ATOM 735 C CA . HIS A 1 88 ? 2.996 -7.459 31.411 1.00 7.80 89 HIS A CA 1
ATOM 736 C C . HIS A 1 88 ? 2.025 -8.669 31.352 1.00 9.72 89 HIS A C 1
ATOM 737 O O . HIS A 1 88 ? 1.874 -9.311 32.414 1.00 11.73 89 HIS A O 1
ATOM 744 N N . MET A 1 89 ? 1.423 -8.912 30.233 1.00 8.65 90 MET A N 1
ATOM 745 C CA A MET A 1 89 ? 0.566 -10.073 29.956 0.65 8.74 90 MET A CA 1
ATOM 746 C CA B MET A 1 89 ? 0.708 -10.122 30.060 0.35 9.44 90 MET A CA 1
ATOM 747 C C . MET A 1 89 ? 1.349 -11.091 29.128 1.00 9.04 90 MET A C 1
ATOM 748 O O . MET A 1 89 ? 2.010 -10.769 28.175 1.00 11.58 90 MET A O 1
ATOM 757 N N . LYS A 1 90 ? 1.253 -12.378 29.544 1.00 9.65 91 LYS A N 1
ATOM 758 C CA . LYS A 1 90 ? 1.755 -13.469 28.680 1.00 8.50 91 LYS A CA 1
ATOM 759 C C . LYS A 1 90 ? 0.575 -14.112 27.948 1.00 8.32 91 LYS A C 1
ATOM 760 O O . LYS A 1 90 ? -0.538 -14.102 28.356 1.00 8.90 91 LYS A O 1
ATOM 766 N N . VAL A 1 91 ? 0.918 -14.659 26.777 1.00 9.11 92 VAL A 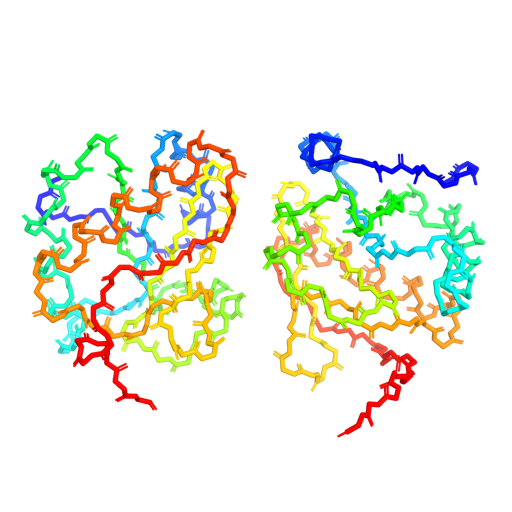N 1
ATOM 767 C CA . VAL A 1 91 ? -0.011 -15.366 25.913 1.00 9.10 92 VAL A CA 1
ATOM 768 C C . VAL A 1 91 ? 0.690 -16.663 25.425 1.00 9.54 92 VAL A C 1
ATOM 769 O O . VAL A 1 91 ? 1.823 -16.614 24.940 1.00 10.11 92 VAL A O 1
ATOM 773 N N . ASP A 1 92 ? -0.006 -17.795 25.622 1.00 10.05 93 ASP A N 1
ATOM 774 C CA . ASP A 1 92 ? 0.499 -19.045 25.023 1.00 10.00 93 ASP A CA 1
ATOM 775 C C . ASP A 1 92 ? 0.004 -19.240 23.599 1.00 9.07 93 ASP A C 1
ATOM 776 O O . ASP A 1 92 ? -1.177 -19.468 23.440 1.00 10.82 93 ASP A O 1
ATOM 781 N N . TYR A 1 93 ? 0.877 -18.948 22.643 1.00 10.42 94 TYR A N 1
ATOM 782 C CA . TYR A 1 93 ? 0.610 -19.118 21.222 1.00 10.21 94 TYR A CA 1
ATOM 783 C C . TYR A 1 93 ? 0.795 -20.527 20.692 1.00 11.57 94 TYR A C 1
ATOM 784 O O . TYR A 1 93 ? 0.472 -20.790 19.571 1.00 14.11 94 TYR A O 1
ATOM 793 N N . GLY A 1 94 ? 1.365 -21.403 21.499 1.00 12.39 95 GLY A N 1
ATOM 794 C CA . GLY A 1 94 ? 1.825 -22.710 21.087 1.00 13.34 95 GLY A CA 1
ATOM 795 C C . GLY A 1 94 ? 3.314 -22.800 20.832 1.00 17.99 95 GLY A C 1
ATOM 796 O O . GLY A 1 94 ? 3.812 -23.889 20.619 1.00 22.45 95 GLY A O 1
ATOM 797 N N . SER A 1 95 ? 4.049 -21.707 20.968 1.00 17.78 96 SER A N 1
ATOM 798 C CA . SER A 1 95 ? 5.481 -21.661 20.904 1.00 19.40 96 SER A CA 1
ATOM 799 C C . SER A 1 95 ? 6.051 -21.439 22.304 1.00 17.13 96 SER A C 1
ATOM 800 O O . SER A 1 95 ? 5.278 -21.125 23.234 1.00 18.24 96 SER A O 1
ATOM 803 N N . PRO A 1 96 ? 7.378 -21.642 22.525 1.00 18.98 97 PRO A N 1
ATOM 804 C CA . PRO A 1 96 ? 7.841 -21.539 23.928 1.00 19.61 97 PRO A CA 1
ATOM 805 C C . PRO A 1 96 ? 7.761 -20.185 24.513 1.00 18.01 97 PRO A C 1
ATOM 806 O O . PRO A 1 96 ? 7.576 -20.058 25.768 1.00 21.85 97 PRO A O 1
ATOM 810 N N . ASP A 1 97 ? 7.866 -19.117 23.726 1.00 16.12 98 ASP A N 1
ATOM 811 C CA . ASP A 1 97 ? 7.950 -17.769 24.246 1.00 13.80 98 ASP A CA 1
ATOM 812 C C . ASP A 1 97 ? 6.553 -17.177 24.331 1.00 12.34 98 ASP A C 1
ATOM 813 O O . ASP A 1 97 ? 5.912 -16.887 23.319 1.00 14.21 98 ASP A O 1
ATOM 818 N N . HIS A 1 98 ? 6.076 -17.015 25.573 1.00 11.55 99 HIS A N 1
ATOM 819 C CA . HIS A 1 98 ? 4.809 -16.427 25.826 1.00 9.97 99 HIS A CA 1
ATOM 820 C C . HIS A 1 98 ? 4.848 -14.894 26.026 1.00 9.07 99 HIS A C 1
ATOM 821 O O . HIS A 1 98 ? 3.770 -14.264 26.182 1.00 10.56 99 HIS A O 1
ATOM 828 N N A THR A 1 99 ? 6.029 -14.330 26.101 0.50 9.89 100 THR A N 1
ATOM 829 N N B THR A 1 99 ? 6.069 -14.357 26.085 0.50 10.06 100 THR A N 1
ATOM 830 C CA A THR A 1 99 ? 6.089 -12.912 26.470 0.50 8.88 100 THR A CA 1
ATOM 831 C CA B THR A 1 99 ? 6.330 -12.939 26.454 0.50 9.55 100 THR A CA 1
ATOM 832 C C A THR A 1 99 ? 5.854 -11.975 25.340 0.50 9.48 100 THR A C 1
ATOM 833 C C B THR A 1 99 ? 6.028 -11.966 25.357 0.50 9.48 100 THR A C 1
ATOM 834 O O A THR A 1 99 ? 5.534 -10.803 25.611 0.50 9.45 100 THR A O 1
ATOM 835 O O B THR A 1 99 ? 5.792 -10.784 25.670 0.50 10.24 100 THR A O 1
ATOM 842 N N . LYS A 1 100 ? 6.062 -12.370 24.117 1.00 10.60 101 LYS A N 1
ATOM 843 C CA . LYS A 1 100 ? 5.897 -11.477 22.967 1.00 10.13 101 LYS A CA 1
ATOM 844 C C . LYS A 1 100 ? 5.439 -12.283 21.775 1.00 9.77 101 LYS A C 1
ATOM 845 O O . LYS A 1 100 ? 5.700 -13.518 21.697 1.00 12.09 101 LYS A O 1
ATOM 851 N N . PHE A 1 101 ? 4.740 -11.660 20.853 1.00 9.98 102 PHE A N 1
ATOM 852 C CA . PHE A 1 101 ? 4.355 -12.195 19.581 1.00 10.15 102 PHE A CA 1
ATOM 853 C C . PHE A 1 101 ? 5.344 -11.794 18.564 1.00 9.73 102 PHE A C 1
ATOM 854 O O . PHE A 1 101 ? 5.588 -10.572 18.406 1.00 10.58 102 PHE A O 1
ATOM 862 N N . VAL A 1 102 ? 5.942 -12.677 17.825 1.00 12.01 103 VAL A N 1
ATOM 863 C CA . VAL A 1 102 ? 6.998 -12.402 16.872 1.00 11.82 103 VAL A CA 1
ATOM 864 C C . VAL A 1 102 ? 6.478 -12.506 15.451 1.00 11.64 103 VAL A C 1
ATOM 865 O O . VAL A 1 102 ? 5.939 -13.533 15.055 1.00 14.55 103 VAL A O 1
ATOM 869 N N . GLY A 1 103 ? 6.563 -11.430 14.665 1.00 11.46 104 GLY A N 1
ATOM 870 C CA . GLY A 1 103 ? 6.113 -11.363 13.312 1.00 11.79 104 GLY A CA 1
ATOM 871 C C . GLY A 1 103 ? 4.759 -10.747 13.117 1.00 10.69 104 GLY A C 1
ATOM 872 O O . GLY A 1 103 ? 4.362 -9.906 13.938 1.00 12.34 104 GLY A O 1
ATOM 873 N N . SER A 1 104 ? 4.115 -10.992 11.996 1.00 12.27 105 SER A N 1
ATOM 874 C CA . SER A 1 104 ? 2.876 -10.427 11.703 1.00 11.92 105 SER A CA 1
ATOM 875 C C . SER A 1 10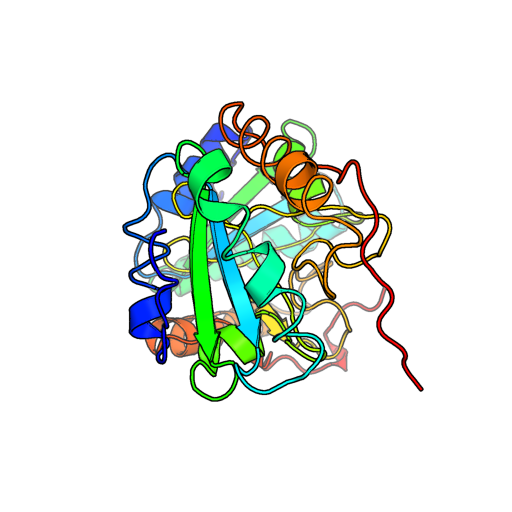4 ? 1.747 -11.421 11.858 1.00 12.50 105 SER A C 1
ATOM 876 O O . SER A 1 104 ? 1.922 -12.602 11.688 1.00 15.27 105 SER A O 1
ATOM 879 N N . PHE A 1 105 ? 0.569 -10.959 12.185 1.00 14.16 106 PHE A N 1
ATOM 880 C CA . PHE A 1 105 ? -0.675 -11.717 12.166 1.00 12.86 106 PHE A CA 1
ATOM 881 C C . PHE A 1 105 ? -1.095 -12.034 10.746 1.00 14.23 106 PHE A C 1
ATOM 882 O O . PHE A 1 105 ? -0.893 -11.238 9.857 1.00 16.52 106 PHE A O 1
ATOM 890 N N . LYS A 1 106 ? -1.608 -13.223 10.525 1.00 15.91 107 LYS A N 1
ATOM 891 C CA A LYS A 1 106 ? -2.059 -13.655 9.206 0.50 15.98 107 LYS A CA 1
ATOM 892 C CA B LYS A 1 106 ? -1.989 -13.622 9.176 0.50 15.19 107 LYS A CA 1
ATOM 893 C C . LYS A 1 106 ? -3.205 -12.828 8.671 1.00 15.77 107 LYS A C 1
ATOM 894 O O . LYS A 1 106 ? -3.264 -12.503 7.479 1.00 20.78 107 LYS A O 1
ATOM 905 N N . THR A 1 107 ? -4.177 -12.546 9.544 1.00 15.43 108 THR A N 1
ATOM 906 C CA . THR A 1 107 ? -5.402 -11.789 9.209 1.00 17.09 108 THR A CA 1
ATOM 907 C C . THR A 1 107 ? -5.705 -10.837 10.318 1.00 16.13 108 THR A C 1
ATOM 908 O O . THR A 1 107 ? -5.315 -11.000 11.488 1.00 16.12 108 THR A O 1
ATOM 912 N N . LYS A 1 108 ? -6.463 -9.809 9.969 1.00 16.30 109 LYS A N 1
ATOM 913 C CA A LYS A 1 108 ? -7.093 -8.895 10.950 0.50 15.44 109 LYS A CA 1
ATOM 914 C CA B LYS A 1 108 ? -6.925 -8.941 10.998 0.50 15.26 109 LYS A CA 1
ATOM 915 C C . LYS A 1 108 ? -7.828 -9.603 12.060 1.00 14.22 109 LYS A C 1
ATOM 916 O O . LYS A 1 108 ? -7.744 -9.236 13.231 1.00 13.66 109 LYS A O 1
ATOM 927 N N . GLN A 1 109 ? -8.605 -10.611 11.674 1.00 13.90 110 GLN A N 1
ATOM 928 C CA . GLN A 1 109 ? -9.480 -11.280 12.615 1.00 13.61 110 GLN A CA 1
ATOM 929 C C . GLN A 1 109 ? -8.670 -12.001 13.693 1.00 11.74 110 GLN A C 1
ATOM 930 O O . GLN A 1 109 ? -9.094 -12.051 14.826 1.00 12.98 110 GLN A O 1
ATOM 936 N N . ASP A 1 110 ? -7.504 -12.524 13.307 1.00 12.61 111 ASP A N 1
ATOM 937 C CA . ASP A 1 110 ? -6.669 -13.193 14.311 1.00 11.56 111 ASP A CA 1
ATOM 938 C C . ASP A 1 110 ? -6.297 -12.223 15.416 1.00 11.07 111 ASP A C 1
ATOM 939 O O . ASP A 1 110 ? -6.288 -12.534 16.585 1.00 11.63 111 ASP A O 1
ATOM 944 N N . PHE A 1 111 ? -5.911 -10.972 15.021 1.00 10.59 112 PHE A N 1
ATOM 945 C CA . PHE A 1 111 ? -5.523 -9.954 16.022 1.00 10.68 112 PHE A CA 1
ATOM 946 C C . PHE A 1 111 ? -6.689 -9.541 16.879 1.00 10.34 112 PHE A C 1
ATOM 947 O O . PHE A 1 111 ? -6.565 -9.430 18.105 1.00 10.75 112 PHE A O 1
ATOM 955 N N . ILE A 1 112 ? -7.836 -9.307 16.264 1.00 10.94 113 ILE A N 1
ATOM 956 C CA . ILE A 1 112 ? -9.036 -9.008 16.975 1.00 11.33 113 ILE A CA 1
ATOM 957 C C . ILE A 1 112 ? -9.356 -10.070 18.017 1.00 10.97 113 ILE A C 1
ATOM 958 O O . ILE A 1 112 ? -9.662 -9.795 19.168 1.00 11.85 113 ILE A O 1
ATOM 963 N N . ASP A 1 113 ? -9.403 -11.320 17.574 1.00 11.66 114 ASP A N 1
ATOM 964 C CA . ASP A 1 113 ? -9.711 -12.439 18.453 1.00 11.27 114 ASP A CA 1
ATOM 965 C C . ASP A 1 113 ? -8.750 -12.516 19.614 1.00 9.87 114 ASP A C 1
ATOM 966 O O . ASP A 1 113 ? -9.173 -12.751 20.747 1.00 11.12 114 ASP A O 1
ATOM 971 N N . LEU A 1 114 ? -7.485 -12.312 19.348 1.00 10.38 115 LEU A N 1
ATOM 972 C CA . LEU A 1 114 ? -6.450 -12.292 20.394 1.00 9.35 115 LEU A CA 1
ATOM 973 C C . LEU A 1 114 ? -6.712 -11.180 21.432 1.00 9.55 115 LEU A C 1
ATOM 974 O O . LEU A 1 114 ? -6.679 -11.398 22.621 1.00 10.01 115 LEU A O 1
ATOM 979 N N . ILE A 1 115 ? -6.938 -9.937 20.931 1.00 9.70 116 ILE A N 1
ATOM 980 C CA . ILE A 1 115 ? -7.212 -8.852 21.852 1.00 9.68 116 ILE A CA 1
ATOM 981 C C . ILE A 1 115 ? -8.415 -9.105 22.709 1.00 9.02 116 ILE A C 1
ATOM 982 O O . ILE A 1 115 ? -8.393 -8.808 23.911 1.00 10.37 116 ILE A O 1
ATOM 987 N N . GLU A 1 116 ? -9.468 -9.688 22.137 1.00 10.54 117 GLU A N 1
ATOM 988 C CA A GLU A 1 116 ? -10.661 -10.025 22.888 0.50 10.03 117 GLU A CA 1
ATOM 989 C CA B GLU A 1 116 ? -10.639 -9.916 22.983 0.50 12.49 117 GLU A CA 1
ATOM 990 C C . GLU A 1 116 ? -10.342 -10.936 24.084 1.00 10.70 117 GLU A C 1
ATOM 991 O O . GLU A 1 116 ? -10.846 -10.778 25.181 1.00 12.20 117 GLU A O 1
ATOM 1002 N N . VAL A 1 117 ? -9.545 -11.955 23.798 1.00 10.75 118 VAL A N 1
ATOM 1003 C CA . VAL A 1 117 ? -9.128 -12.892 24.831 1.00 11.13 118 VAL A CA 1
ATOM 1004 C C . VAL A 1 117 ? -8.252 -12.267 25.896 1.00 9.08 118 VAL A C 1
ATOM 1005 O O . VAL A 1 117 ? -8.471 -12.442 27.128 1.00 10.05 118 VAL A O 1
ATOM 1009 N N . ILE A 1 118 ? -7.267 -11.455 25.479 1.00 8.69 119 ILE A N 1
ATOM 1010 C CA . ILE A 1 118 ? -6.438 -10.759 26.428 1.00 8.46 119 ILE A CA 1
ATOM 1011 C C . ILE A 1 118 ? -7.234 -9.824 27.342 1.00 8.65 119 ILE A C 1
ATOM 1012 O O . ILE A 1 118 ? -7.062 -9.821 28.540 1.00 9.55 119 ILE A O 1
ATOM 1017 N N . TYR A 1 119 ? -8.078 -9.025 26.697 1.00 9.39 120 TYR A N 1
ATOM 1018 C CA . TYR A 1 119 ? -8.875 -8.061 27.447 1.00 9.62 120 TYR A CA 1
ATOM 1019 C C . TYR A 1 119 ? -9.749 -8.764 28.486 1.00 10.35 120 TYR A C 1
ATOM 1020 O O . TYR A 1 119 ? -9.818 -8.355 29.662 1.00 10.30 120 TYR A O 1
ATOM 1029 N N . ARG A 1 120 ? -10.511 -9.759 28.036 1.00 11.43 121 ARG A N 1
ATOM 1030 C CA . ARG A 1 120 ? -11.408 -10.460 28.976 1.00 11.07 121 ARG A CA 1
ATOM 1031 C C . ARG A 1 120 ? -10.637 -11.081 30.151 1.00 11.11 121 ARG A C 1
ATOM 1032 O O . ARG A 1 120 ? -11.057 -10.944 31.332 1.00 12.66 121 ARG A O 1
ATOM 1040 N N . GLY A 1 121 ? -9.540 -11.756 29.824 1.00 10.12 122 GLY A N 1
ATOM 1041 C CA . GLY A 1 121 ? -8.796 -12.365 30.908 1.00 10.97 122 GLY A CA 1
ATOM 1042 C C . GLY A 1 121 ? -8.213 -11.364 31.836 1.00 9.52 122 GLY A C 1
ATOM 1043 O O . GLY A 1 121 ? -8.226 -11.510 33.061 1.00 10.54 122 GLY A O 1
ATOM 1044 N N . ALA A 1 122 ? -7.655 -10.271 31.265 1.00 8.90 123 ALA A N 1
ATOM 1045 C CA . ALA A 1 122 ? -7.039 -9.255 32.100 1.00 9.38 123 ALA A CA 1
ATOM 1046 C C . ALA A 1 122 ? -8.063 -8.599 33.036 1.00 9.58 123 ALA A C 1
ATOM 1047 O O . ALA A 1 122 ? -7.767 -8.289 34.203 1.00 10.73 123 ALA A O 1
ATOM 1049 N N . MET A 1 123 ? -9.234 -8.364 32.522 1.00 10.08 124 MET A N 1
ATOM 1050 C CA . MET A 1 123 ? -10.332 -7.767 33.315 1.00 12.37 124 MET A CA 1
ATOM 1051 C C . MET A 1 123 ? -10.756 -8.684 34.449 1.00 11.88 124 MET A C 1
ATOM 1052 O O . MET A 1 123 ? -11.266 -8.170 35.462 1.00 15.59 124 MET A O 1
ATOM 1057 N N . ARG A 1 124 ? -10.563 -9.980 34.305 1.00 11.95 125 ARG A N 1
ATOM 1058 C CA . ARG A 1 124 ? -10.822 -10.962 35.350 1.00 12.57 125 ARG A CA 1
ATOM 1059 C C . ARG A 1 124 ? -9.606 -11.211 36.277 1.00 13.37 125 ARG A C 1
ATOM 1060 O O . ARG A 1 124 ? -9.661 -12.056 37.144 1.00 16.86 125 ARG A O 1
ATOM 1068 N N . GLY A 1 125 ? -8.569 -10.435 36.109 1.00 11.95 126 GLY A N 1
ATOM 1069 C CA . GLY A 1 125 ? -7.407 -10.507 36.904 1.00 14.10 126 GLY A CA 1
ATOM 1070 C C . GLY A 1 125 ? -6.303 -11.448 36.480 1.00 13.64 126 GLY A C 1
ATOM 1071 O O . GLY A 1 125 ? -5.323 -11.616 37.200 1.00 18.50 126 GLY A O 1
ATOM 1072 N N . LYS A 1 126 ? -6.483 -12.074 35.334 1.00 11.31 127 LYS A N 1
ATOM 1073 C CA A LYS A 1 126 ? -5.473 -12.971 34.822 1.00 11.01 127 LYS A CA 1
ATOM 1074 C CA B LYS A 1 126 ? -5.457 -13.001 34.837 0.00 10.96 127 LYS A CA 1
ATOM 1075 C C . LYS A 1 126 ? -4.262 -12.278 34.246 1.00 9.10 127 LYS A C 1
ATOM 1076 O O . LYS A 1 126 ? -4.440 -11.135 33.726 1.00 11.36 127 LYS A O 1
ATOM 1087 N N . LEU A 1 127 ? -3.085 -12.903 34.237 1.00 8.43 128 LEU A N 1
ATOM 1088 C CA . LEU A 1 127 ? -1.856 -12.352 33.687 1.00 9.03 128 LEU A CA 1
ATOM 1089 C C . LEU A 1 127 ? -1.361 -13.160 32.520 1.00 8.21 128 LEU A C 1
ATOM 1090 O O . LEU A 1 127 ? -0.429 -12.764 31.841 1.00 9.64 128 LEU A O 1
ATOM 1095 N N . ILE A 1 128 ? -1.830 -14.427 32.362 1.00 10.06 129 ILE A N 1
ATOM 1096 C CA . ILE A 1 128 ? -1.476 -15.266 31.224 1.00 9.29 129 ILE A CA 1
ATOM 1097 C C . ILE A 1 128 ? -2.752 -15.808 30.645 1.00 9.45 129 ILE A C 1
ATOM 1098 O O . ILE A 1 128 ? -3.683 -16.172 31.391 1.00 10.64 129 ILE A O 1
ATOM 1103 N N . VAL A 1 129 ? -2.893 -15.825 29.341 1.00 9.15 130 VAL A N 1
ATOM 1104 C CA . VAL A 1 129 ? -4.050 -16.300 28.640 1.00 9.76 130 VAL A CA 1
ATOM 1105 C C . VAL A 1 129 ? -3.628 -17.260 27.512 1.00 8.74 130 VAL A C 1
ATOM 1106 O O . VAL A 1 129 ? -2.502 -17.283 27.134 1.00 10.30 130 VAL A O 1
ATOM 1110 N N . GLN A 1 130 ? -4.606 -18.039 27.053 1.00 9.70 131 GLN A N 1
ATOM 1111 C CA . GLN A 1 130 ? -4.418 -18.928 25.884 1.00 10.07 131 GLN A CA 1
ATOM 1112 C C . GLN A 1 130 ? -4.758 -18.211 24.572 1.00 8.80 131 GLN A C 1
ATOM 1113 O O . GLN A 1 130 ? -5.889 -17.788 24.441 1.00 10.45 131 GLN A O 1
ATOM 1119 N N . SER A 1 131 ? -3.863 -18.177 23.657 1.00 9.22 132 SER A N 1
ATOM 1120 C CA . SER A 1 131 ? -4.157 -17.591 22.321 1.00 9.50 132 SER A CA 1
ATOM 1121 C C . SER A 1 131 ? -5.256 -18.325 21.667 1.00 9.65 132 SER A C 1
ATOM 1122 O O . SER A 1 131 ? -5.262 -19.611 21.687 1.00 11.60 132 SER A O 1
ATOM 1125 N N . PRO A 1 132 ? -6.221 -17.725 20.997 1.00 9.52 133 PRO A N 1
ATOM 1126 C CA . PRO A 1 132 ? -7.258 -18.346 20.234 1.00 10.90 133 PRO A CA 1
ATOM 1127 C C . PRO A 1 132 ? -6.878 -18.576 18.794 1.00 11.37 133 PRO A C 1
ATOM 1128 O O . PRO A 1 132 ? -7.617 -19.205 18.057 1.00 15.42 133 PRO A O 1
ATOM 1132 N N . ILE A 1 133 ? -5.709 -18.124 18.370 1.00 11.10 134 ILE A N 1
ATOM 1133 C CA . ILE A 1 133 ? -5.331 -18.157 16.988 1.00 11.05 134 ILE A CA 1
ATOM 1134 C C . ILE A 1 133 ? -4.915 -19.596 16.582 1.00 12.17 134 ILE A C 1
ATOM 1135 O O . ILE A 1 133 ? -4.062 -20.202 17.203 1.00 12.38 134 ILE A O 1
ATOM 1140 N N . ASP A 1 134 ? -5.397 -20.040 15.444 1.00 14.07 135 ASP A N 1
ATOM 1141 C CA . ASP A 1 134 ? -5.002 -21.393 14.970 1.00 15.64 135 ASP A CA 1
ATOM 1142 C C . ASP A 1 134 ? -3.527 -21.384 14.784 1.00 14.14 135 ASP A C 1
ATOM 1143 O O . ASP A 1 134 ? -2.936 -20.488 14.116 1.00 15.66 135 ASP A O 1
ATOM 1148 N N . PRO A 1 135 ? -2.845 -22.385 15.346 1.00 16.16 136 PRO A N 1
ATOM 1149 C CA . PRO A 1 135 ? -1.386 -22.463 15.096 1.00 16.19 136 PRO A CA 1
ATOM 1150 C C . PRO A 1 135 ? -0.879 -22.379 13.664 1.00 16.81 136 PRO A C 1
ATOM 1151 O O . PRO A 1 135 ? 0.255 -21.948 13.432 1.00 20.14 136 PRO A O 1
ATOM 1155 N N . LYS A 1 136 ? -1.685 -22.789 12.687 1.00 18.15 137 LYS A N 1
ATOM 1156 C CA . LYS A 1 136 ? -1.238 -22.716 11.279 1.00 21.98 137 LYS A CA 1
ATOM 1157 C C . LYS A 1 136 ? -1.020 -21.256 10.905 1.00 19.67 137 LYS A C 1
ATOM 1158 O O . LYS A 1 136 ? -0.356 -20.988 9.906 1.00 24.17 137 LYS A O 1
ATOM 1164 N N . ASN A 1 137 ? -1.575 -20.301 11.674 1.00 17.11 138 ASN A N 1
ATOM 1165 C CA . ASN A 1 137 ? -1.565 -18.865 11.357 1.00 16.53 138 ASN A CA 1
ATOM 1166 C C . ASN A 1 137 ? -0.506 -18.147 12.216 1.00 16.04 138 ASN A C 1
ATOM 1167 O O . ASN A 1 137 ? -0.405 -16.949 12.189 1.00 18.96 138 ASN A O 1
ATOM 1172 N N . ILE A 1 138 ? 0.248 -18.867 13.033 1.00 16.55 139 ILE A N 1
ATOM 1173 C CA . ILE A 1 138 ? 1.306 -18.292 13.846 1.00 16.18 139 ILE A CA 1
ATOM 1174 C C . ILE A 1 138 ? 2.622 -18.374 13.117 1.00 16.95 139 ILE A C 1
ATOM 1175 O O . ILE A 1 138 ? 3.005 -19.456 12.680 1.00 20.38 139 ILE A O 1
ATOM 1180 N N . PRO A 1 139 ? 3.287 -17.232 12.846 1.00 16.57 140 PRO A N 1
ATOM 1181 C CA . PRO A 1 139 ? 4.564 -17.257 12.129 1.00 20.43 140 PRO A CA 1
ATOM 1182 C C . PRO A 1 139 ? 5.539 -18.164 12.812 1.00 20.31 140 PRO A C 1
ATOM 1183 O O . PRO A 1 139 ? 5.624 -18.143 14.055 1.00 20.71 140 PRO A O 1
ATOM 1187 N N . LYS A 1 140 ? 6.235 -18.974 12.032 1.00 25.08 141 LYS A N 1
ATOM 1188 C CA . LYS A 1 140 ? 7.214 -19.905 12.551 1.00 31.54 141 LYS A CA 1
ATOM 1189 C C . LYS A 1 140 ? 8.575 -19.459 12.048 1.00 40.05 141 LYS A C 1
ATOM 1190 O O . LYS A 1 140 ? 8.755 -19.218 10.835 1.00 45.09 141 LYS A O 1
ATOM 1196 N N . TYR A 1 141 ? 9.501 -19.278 12.988 1.00 40.50 142 TYR A N 1
ATOM 1197 C CA . TYR A 1 141 ? 10.734 -18.488 12.742 1.00 49.11 142 TYR A CA 1
ATOM 1198 C C . TYR A 1 141 ? 11.832 -18.785 13.802 1.00 62.64 142 TYR A C 1
ATOM 1199 O O . TYR A 1 141 ? 12.186 -19.910 14.030 1.00 78.51 142 TYR A O 1
ATOM 1201 N N . SER B 1 1 ? 13.263 -7.182 57.724 1.00 39.87 2 SER B N 1
ATOM 1202 C CA . SER B 1 1 ? 12.728 -7.876 58.981 1.00 39.14 2 SER B CA 1
ATOM 1203 C C . SER B 1 1 ? 12.495 -6.940 60.238 1.00 37.72 2 SER B C 1
ATOM 1204 O O . SER B 1 1 ? 12.720 -5.733 60.095 1.00 91.02 2 SER B O 1
ATOM 1207 N N . PHE B 1 2 ? 12.126 -7.404 61.465 1.00 45.47 3 PHE B N 1
ATOM 1208 C CA . PHE B 1 2 ? 12.489 -8.748 62.029 1.00 36.54 3 PHE B CA 1
ATOM 1209 C C . PHE B 1 2 ? 12.044 -10.013 61.253 1.00 31.63 3 PHE B C 1
ATOM 1210 O O . PHE B 1 2 ? 12.822 -10.920 60.903 1.00 38.25 3 PHE B O 1
ATOM 1213 N N . LEU B 1 3 ? 10.750 -10.159 61.100 1.00 38.12 4 LEU B N 1
ATOM 1214 C CA . LEU B 1 3 ? 10.250 -11.480 60.706 1.00 35.55 4 LEU B CA 1
ATOM 1215 C C . LEU B 1 3 ? 9.964 -11.410 59.266 1.00 32.46 4 LEU B C 1
ATOM 1216 O O . LEU B 1 3 ? 9.776 -10.326 58.742 1.00 36.58 4 LEU B O 1
ATOM 1221 N N . LEU B 1 4 ? 9.877 -12.550 58.605 1.00 25.78 5 LEU B N 1
ATOM 1222 C CA . LEU B 1 4 ? 9.488 -12.480 57.210 1.00 23.53 5 LEU B CA 1
ATOM 1223 C C . LEU B 1 4 ? 7.986 -12.546 56.985 1.00 22.20 5 LEU B C 1
ATOM 1224 O O . LEU B 1 4 ? 7.328 -13.429 57.496 1.00 22.61 5 LEU B O 1
ATOM 1229 N N . PRO B 1 5 ? 7.440 -11.594 56.246 1.00 19.22 6 PRO B N 1
ATOM 1230 C CA . PRO B 1 5 ? 6.017 -11.630 56.008 1.00 17.64 6 PRO B CA 1
ATOM 1231 C C . PRO B 1 5 ? 5.649 -12.772 55.050 1.00 18.33 6 PRO B C 1
ATOM 1232 O O . PRO B 1 5 ? 6.426 -13.156 54.155 1.00 19.48 6 PRO B O 1
ATOM 1236 N N . LYS B 1 6 ? 4.475 -13.289 55.256 1.00 18.70 7 LYS B N 1
ATOM 1237 C CA A LYS B 1 6 ? 3.923 -14.318 54.429 0.50 21.58 7 LYS B CA 1
ATOM 1238 C CA B LYS B 1 6 ? 3.931 -14.315 54.436 0.50 21.27 7 LYS B CA 1
ATOM 1239 C C . LYS B 1 6 ? 2.740 -13.691 53.639 1.00 25.35 7 LYS B C 1
ATOM 1240 O O . LYS B 1 6 ? 1.916 -12.873 54.181 1.00 28.83 7 LYS B O 1
ATOM 1251 N N . LEU B 1 7 ? 2.724 -13.942 52.333 1.00 18.64 8 LEU B N 1
ATOM 1252 C CA . LEU B 1 7 ? 1.624 -13.642 51.518 1.00 19.56 8 LEU B CA 1
ATOM 1253 C C . LEU B 1 7 ? 0.996 -14.956 51.003 1.00 19.61 8 LEU B C 1
ATOM 1254 O O . LEU B 1 7 ? 1.709 -15.864 50.606 1.00 19.96 8 LEU B O 1
ATOM 1259 N N . THR B 1 8 ? -0.331 -15.015 50.980 1.00 20.10 9 THR B N 1
ATOM 1260 C CA . THR B 1 8 ? -1.089 -16.218 50.644 1.00 20.28 9 THR B CA 1
ATOM 1261 C C . THR B 1 8 ? -2.256 -15.996 49.679 1.00 18.94 9 THR B C 1
ATOM 1262 O O . THR B 1 8 ? -3.130 -16.846 49.538 1.00 21.43 9 THR B O 1
ATOM 1266 N N . SER B 1 9 ? -2.207 -14.920 48.897 1.00 18.33 10 SER B N 1
ATOM 1267 C CA . SER B 1 9 ? -3.210 -14.645 47.892 1.00 18.77 10 SER B CA 1
ATOM 1268 C C . SER B 1 9 ? -2.641 -13.689 46.831 1.00 16.36 10 SER B C 1
ATOM 1269 O O . SER B 1 9 ? -1.721 -12.916 47.066 1.00 16.71 10 SER B O 1
ATOM 1272 N N . LYS B 1 10 ? -3.242 -13.771 45.664 1.00 18.00 11 LYS B N 1
ATOM 1273 C CA . LYS B 1 10 ? -2.969 -12.857 44.554 1.00 19.00 11 LYS B CA 1
ATOM 1274 C C . LYS B 1 10 ? -3.139 -11.429 44.975 1.00 17.58 11 LYS B C 1
ATOM 1275 O O . LYS B 1 10 ? -2.299 -10.560 44.693 1.00 17.05 11 LYS B O 1
ATOM 1281 N N . LYS B 1 11 ? -4.202 -11.162 45.712 1.00 18.24 12 LYS B N 1
ATOM 1282 C CA . LYS B 1 11 ? -4.461 -9.803 46.095 1.00 18.65 12 LYS B CA 1
ATOM 1283 C C . LYS B 1 11 ? -3.359 -9.220 46.989 1.00 17.08 12 LYS B C 1
ATOM 1284 O O . LYS B 1 11 ? -2.970 -8.110 46.825 1.00 18.70 12 LYS B O 1
ATOM 1290 N N . GLU B 1 12 ? -2.817 -10.030 47.901 1.00 16.85 13 GLU B N 1
ATOM 1291 C CA . GLU B 1 12 ? -1.711 -9.572 48.747 1.00 15.77 13 GLU B CA 1
ATOM 1292 C C . GLU B 1 12 ? -0.470 -9.293 47.922 1.00 14.81 13 GLU B C 1
ATOM 1293 O O . GLU B 1 12 ? 0.299 -8.399 48.217 1.00 15.88 13 GLU B O 1
ATOM 1299 N N . VAL B 1 13 ? -0.165 -10.129 46.921 1.00 15.33 14 VAL B N 1
ATOM 1300 C CA . VAL B 1 13 ? 0.996 -9.907 46.096 1.00 13.83 14 VAL B CA 1
ATOM 1301 C C . VAL B 1 13 ? 0.807 -8.624 45.285 1.00 14.68 14 VAL B C 1
ATOM 1302 O O . VAL B 1 13 ? 1.695 -7.782 45.238 1.00 14.92 14 VAL B O 1
ATOM 1306 N N . ASP B 1 14 ? -0.382 -8.412 44.748 1.00 15.41 15 ASP B N 1
ATOM 1307 C CA . ASP B 1 14 ? -0.685 -7.197 43.971 1.00 17.39 15 ASP B CA 1
ATOM 1308 C C . ASP B 1 14 ? -0.435 -5.971 44.879 1.00 19.03 15 ASP B C 1
ATOM 1309 O O . ASP B 1 14 ? 0.142 -4.981 44.473 1.00 18.96 15 ASP B O 1
ATOM 1314 N N . GLN B 1 15 ? -0.896 -6.072 46.134 1.00 17.46 16 GLN B N 1
ATOM 1315 C CA A GLN B 1 15 ? -0.776 -4.942 47.064 0.50 20.08 16 GLN B CA 1
ATOM 1316 C CA B GLN B 1 15 ? -0.790 -4.956 47.030 0.50 19.58 16 GLN B CA 1
ATOM 1317 C C . GLN B 1 15 ? 0.677 -4.687 47.407 1.00 19.02 16 GLN B C 1
ATOM 1318 O O . GLN B 1 15 ? 1.098 -3.561 47.451 1.00 21.43 16 GLN B O 1
ATOM 1329 N N . ALA B 1 16 ? 1.487 -5.722 47.568 1.00 17.24 17 ALA B N 1
ATOM 1330 C CA . ALA B 1 16 ? 2.907 -5.502 47.839 1.00 18.52 17 ALA B CA 1
ATOM 1331 C C . ALA B 1 16 ? 3.602 -4.843 46.681 1.00 16.14 17 ALA B C 1
ATOM 1332 O O . ALA B 1 16 ? 4.478 -3.987 46.853 1.00 17.66 17 ALA B O 1
ATOM 1334 N N . ILE B 1 17 ? 3.204 -5.241 45.480 1.00 15.77 18 ILE B N 1
ATOM 1335 C CA . ILE B 1 17 ? 3.830 -4.665 44.256 1.00 17.27 18 ILE B CA 1
ATOM 1336 C C . ILE B 1 17 ? 3.498 -3.148 44.182 1.00 20.68 18 ILE B C 1
ATOM 1337 O O . ILE B 1 17 ? 4.383 -2.336 43.941 1.00 20.99 18 ILE B O 1
ATOM 1342 N N . LYS B 1 18 ? 2.244 -2.809 44.466 1.00 18.39 19 LYS B N 1
ATOM 1343 C CA A LYS B 1 18 ? 1.710 -1.431 44.403 0.50 21.61 19 LYS B CA 1
ATOM 1344 C CA B LYS B 1 18 ? 1.804 -1.423 44.333 0.50 21.34 19 LYS B CA 1
ATOM 1345 C C . LYS B 1 18 ? 2.234 -0.553 45.534 1.00 25.60 19 LYS B C 1
ATOM 1346 O O . LYS B 1 18 ? 2.384 0.621 45.373 1.00 27.76 19 LYS B O 1
ATOM 1357 N N . SER B 1 19 ? 2.474 -1.119 46.720 1.00 22.40 20 SER B N 1
ATOM 1358 C CA . SER B 1 19 ? 2.755 -0.303 47.919 1.00 24.23 20 SER B CA 1
ATOM 1359 C C . SER B 1 19 ? 4.185 -0.206 48.335 1.00 22.09 20 SER B C 1
ATOM 1360 O O . SER B 1 19 ? 4.511 0.630 49.185 1.00 31.34 20 SER B O 1
ATOM 1363 N N . THR B 1 20 ? 5.039 -0.987 47.725 1.00 20.89 21 THR B N 1
ATOM 1364 C CA . THR B 1 20 ? 6.458 -1.028 48.083 1.00 22.54 21 THR B CA 1
ATOM 1365 C C . THR B 1 20 ? 7.151 0.018 47.248 1.00 22.20 21 THR B C 1
ATOM 1366 O O . THR B 1 20 ? 7.264 -0.146 46.024 1.00 24.19 21 THR B O 1
ATOM 1370 N N . ALA B 1 21 ? 7.509 1.113 47.885 1.00 24.09 22 ALA B N 1
ATOM 1371 C CA . ALA B 1 21 ? 8.091 2.258 47.197 1.00 26.20 22 ALA B CA 1
ATOM 1372 C C . ALA B 1 21 ? 9.588 2.381 47.493 1.00 27.88 22 ALA B C 1
ATOM 1373 O O . ALA B 1 21 ? 10.033 2.289 48.659 1.00 31.74 22 ALA B O 1
ATOM 1375 N N . GLU B 1 22 ? 10.368 2.632 46.438 1.00 26.64 23 GLU B N 1
ATOM 1376 C CA A GLU B 1 22 ? 11.794 3.010 46.562 0.50 28.47 23 GLU B CA 1
ATOM 1377 C CA B GLU B 1 22 ? 11.814 2.996 46.506 0.50 33.46 23 GLU B CA 1
ATOM 1378 C C . GLU B 1 22 ? 12.731 1.963 47.178 1.00 29.15 23 GLU B C 1
ATOM 1379 O O . GLU B 1 22 ? 13.853 2.252 47.617 1.00 31.81 23 GLU B O 1
ATOM 1390 N N . LYS B 1 23 ? 12.271 0.745 47.171 1.00 22.29 24 LYS B N 1
ATOM 1391 C CA . LYS B 1 23 ? 12.993 -0.436 47.621 1.00 21.14 24 LYS B CA 1
ATOM 1392 C C . LYS B 1 23 ? 12.741 -1.642 46.676 1.00 20.16 24 LYS B C 1
ATOM 1393 O O . LYS B 1 23 ? 11.727 -1.679 46.019 1.00 20.86 24 LYS B O 1
ATOM 1399 N N . VAL B 1 24 ? 13.692 -2.568 46.621 1.00 19.26 25 VAL B N 1
ATOM 1400 C CA . VAL B 1 24 ? 13.554 -3.733 45.828 1.00 16.08 25 VAL B CA 1
ATOM 1401 C C . VAL B 1 24 ? 12.572 -4.627 46.547 1.00 16.30 25 VAL B C 1
ATOM 1402 O O . VAL B 1 24 ? 12.823 -5.041 47.688 1.00 18.84 25 VAL B O 1
ATOM 1406 N N . LEU B 1 25 ? 11.454 -4.986 45.913 1.00 16.35 26 LEU B N 1
ATOM 1407 C CA . LEU B 1 25 ? 10.521 -5.938 46.451 1.00 15.00 26 LEU B CA 1
ATOM 1408 C C . LEU B 1 25 ? 10.960 -7.320 46.009 1.00 13.97 26 LEU B C 1
ATOM 1409 O O . LEU B 1 25 ? 11.169 -7.561 44.841 1.00 15.26 26 LEU B O 1
ATOM 1414 N N . VAL B 1 26 ? 11.229 -8.185 46.999 1.00 12.95 27 VAL B N 1
ATOM 1415 C CA . VAL B 1 26 ? 11.740 -9.531 46.814 1.00 11.99 27 VAL B CA 1
ATOM 1416 C C . VAL B 1 26 ? 10.603 -10.443 47.147 1.00 11.67 27 VAL B C 1
ATOM 1417 O O . VAL B 1 26 ? 10.122 -10.496 48.279 1.00 14.32 27 VAL B O 1
ATOM 1421 N N . LEU B 1 27 ? 10.164 -11.259 46.167 1.00 11.14 28 LEU B N 1
ATOM 1422 C CA . LEU B 1 27 ? 9.063 -12.201 46.336 1.00 10.93 28 LEU B CA 1
ATOM 1423 C C . LEU B 1 27 ? 9.623 -13.617 46.192 1.00 10.89 28 LEU B C 1
ATOM 1424 O O . LEU B 1 27 ? 9.939 -14.065 45.099 1.00 11.71 28 LEU B O 1
ATOM 1429 N N . ARG B 1 28 ? 9.715 -14.356 47.301 1.00 11.31 29 ARG B N 1
ATOM 1430 C CA . ARG B 1 28 ? 10.185 -15.735 47.262 1.00 10.98 29 ARG B CA 1
ATOM 1431 C C . ARG B 1 28 ? 8.956 -16.641 47.056 1.00 10.97 29 ARG B C 1
ATOM 1432 O O . ARG B 1 28 ? 8.160 -16.851 47.988 1.00 12.42 29 ARG B O 1
ATOM 1440 N N . PHE B 1 29 ? 8.819 -17.197 45.882 1.00 12.47 30 PHE B N 1
ATOM 1441 C CA . PHE B 1 29 ? 7.732 -18.157 45.598 1.00 12.32 30 PHE B CA 1
ATOM 1442 C C . PHE B 1 29 ? 8.223 -19.558 46.018 1.00 12.25 30 PHE B C 1
ATOM 1443 O O . PHE B 1 29 ? 9.266 -20.024 45.532 1.00 13.97 30 PHE B O 1
ATOM 1451 N N . GLY B 1 30 ? 7.474 -20.182 46.932 1.00 12.75 31 GLY B N 1
ATOM 1452 C CA . GLY B 1 30 ? 7.886 -21.434 47.436 1.00 13.42 31 GLY B CA 1
ATOM 1453 C C . GLY B 1 30 ? 6.908 -22.001 48.417 1.00 14.85 31 GLY B C 1
ATOM 1454 O O . GLY B 1 30 ? 5.711 -21.674 48.433 1.00 16.16 31 GLY B O 1
ATOM 1455 N N . ARG B 1 31 ? 7.447 -22.904 49.232 1.00 17.07 32 ARG B N 1
ATOM 1456 C CA . ARG B 1 31 ? 6.713 -23.601 50.259 1.00 18.11 32 ARG B CA 1
ATOM 1457 C C . ARG B 1 31 ? 7.607 -23.533 51.507 1.00 17.49 32 ARG B C 1
ATOM 1458 O O . ARG B 1 31 ? 8.788 -23.925 51.450 1.00 19.66 32 ARG B O 1
ATOM 1466 N N . ASP B 1 32 ? 7.045 -23.086 52.639 1.00 20.59 33 ASP B N 1
ATOM 1467 C CA . ASP B 1 32 ? 7.871 -22.840 53.834 1.00 20.88 33 ASP B CA 1
ATOM 1468 C C . ASP B 1 32 ? 8.614 -24.048 54.335 1.00 19.56 33 ASP B C 1
ATOM 1469 O O . ASP B 1 32 ? 9.694 -23.941 54.925 1.00 24.83 33 ASP B O 1
ATOM 1474 N N . GLU B 1 33 ? 8.099 -25.250 54.059 1.00 20.95 34 GLU B N 1
ATOM 1475 C CA A GLU B 1 33 ? 8.618 -26.528 54.538 0.50 20.67 34 GLU B CA 1
ATOM 1476 C CA B GLU B 1 33 ? 8.779 -26.476 54.596 0.50 23.78 34 GLU B CA 1
ATOM 1477 C C . GLU B 1 33 ? 9.593 -27.233 53.527 1.00 23.99 34 GLU B C 1
ATOM 1478 O O . GLU B 1 33 ? 10.239 -28.232 53.815 1.00 26.90 34 GLU B O 1
ATOM 1489 N N . ASP B 1 34 ? 9.669 -26.723 52.308 1.00 23.36 35 ASP B N 1
ATOM 1490 C CA . ASP B 1 34 ? 10.539 -27.274 51.303 1.00 21.67 35 ASP B CA 1
ATOM 1491 C C . ASP B 1 34 ? 11.986 -27.077 51.741 1.00 20.78 35 ASP B C 1
ATOM 1492 O O . ASP B 1 34 ? 12.380 -25.969 52.127 1.00 21.79 35 ASP B O 1
ATOM 1497 N N . PRO B 1 35 ? 12.816 -28.133 51.678 1.00 26.41 36 PRO B N 1
ATOM 1498 C CA . PRO B 1 35 ? 14.169 -27.960 52.192 1.00 24.24 36 PRO B CA 1
ATOM 1499 C C . PRO B 1 35 ? 14.972 -26.837 51.540 1.00 25.11 36 PRO B C 1
ATOM 1500 O O . PRO B 1 35 ? 15.751 -26.190 52.253 1.00 25.23 36 PRO B O 1
ATOM 1504 N N . VAL B 1 36 ? 14.805 -26.601 50.225 1.00 22.99 37 VAL B N 1
ATOM 1505 C CA . VAL B 1 36 ? 15.664 -25.611 49.573 1.00 23.44 37 VAL B CA 1
ATOM 1506 C C . VAL B 1 36 ? 15.142 -24.202 49.952 1.00 21.40 37 VAL B C 1
ATOM 1507 O O . VAL B 1 36 ? 15.908 -23.279 50.217 1.00 22.16 37 VAL B O 1
ATOM 1511 N N . CYS B 1 37 ? 13.821 -24.105 50.025 1.00 20.88 38 CYS B N 1
ATOM 1512 C CA A CYS B 1 37 ? 13.177 -22.878 50.577 0.65 18.51 38 CYS B CA 1
ATOM 1513 C CA B CYS B 1 37 ? 13.130 -22.946 50.591 0.35 22.93 38 CYS B CA 1
ATOM 1514 C C . CYS B 1 37 ? 13.609 -22.628 52.014 1.00 22.92 38 CYS B C 1
ATOM 1515 O O . CYS B 1 37 ? 13.854 -21.491 52.364 1.00 25.18 38 CYS B O 1
ATOM 1520 N N . LEU B 1 38 ? 13.725 -23.660 52.830 1.00 24.33 39 LEU B N 1
ATOM 1521 C CA . LEU B 1 38 ? 14.186 -23.484 54.234 1.00 24.71 39 LEU B CA 1
ATOM 1522 C C . LEU B 1 38 ? 15.564 -22.924 54.248 1.00 24.18 39 LEU B C 1
ATOM 1523 O O . LEU B 1 38 ? 15.875 -22.038 55.026 1.00 24.92 39 LEU B O 1
ATOM 1528 N N . GLN B 1 39 ? 16.420 -23.413 53.352 1.00 24.68 40 GLN B N 1
ATOM 1529 C CA A GLN B 1 39 ? 17.771 -22.864 53.253 0.50 22.85 40 GLN B CA 1
ATOM 1530 C CA B GLN B 1 39 ? 17.780 -22.868 53.222 0.50 23.56 40 GLN B CA 1
ATOM 1531 C C . GLN B 1 39 ? 17.776 -21.402 52.804 1.00 21.03 40 GLN B C 1
ATOM 1532 O O . GLN B 1 39 ? 18.479 -20.592 53.370 1.00 23.75 40 GLN B O 1
ATOM 1543 N N . LEU B 1 40 ? 17.032 -21.102 51.749 1.00 21.05 41 LEU B N 1
ATOM 1544 C CA . LEU B 1 40 ? 16.922 -19.708 51.231 1.00 21.21 41 LEU B CA 1
ATOM 1545 C C . LEU B 1 40 ? 16.324 -18.831 52.304 1.00 19.06 41 LEU B C 1
ATOM 1546 O O . LEU B 1 40 ? 16.855 -17.752 52.563 1.00 19.79 41 LEU B O 1
ATOM 1551 N N . ASP B 1 41 ? 15.260 -19.311 52.933 1.00 19.06 42 ASP B N 1
ATOM 1552 C CA . ASP B 1 41 ? 14.560 -18.488 53.927 1.00 18.55 42 ASP B CA 1
ATOM 1553 C C . ASP B 1 41 ? 15.446 -18.112 55.089 1.00 20.80 42 ASP B C 1
ATOM 1554 O O . ASP B 1 41 ? 15.285 -17.054 55.667 1.00 20.85 42 ASP B O 1
ATOM 1559 N N . ASP B 1 42 ? 16.390 -18.965 55.440 1.00 19.09 43 ASP B N 1
ATOM 1560 C CA . ASP B 1 42 ? 17.357 -18.616 56.466 1.00 23.79 43 ASP B CA 1
ATOM 1561 C C . ASP B 1 42 ? 18.314 -17.491 56.020 1.00 22.88 43 ASP B C 1
ATOM 1562 O O . ASP B 1 42 ? 18.572 -16.552 56.783 1.00 25.78 43 ASP B O 1
ATOM 1567 N N . ILE B 1 43 ? 18.760 -17.546 54.751 1.00 21.97 44 ILE B N 1
ATOM 1568 C CA . ILE B 1 43 ? 19.531 -16.452 54.201 1.00 24.69 44 ILE B CA 1
ATOM 1569 C C . ILE B 1 43 ? 18.711 -15.171 54.191 1.00 20.09 44 ILE B C 1
ATOM 1570 O O . ILE B 1 43 ? 19.220 -14.102 54.540 1.00 24.50 44 ILE B O 1
ATOM 1575 N N . LEU B 1 44 ? 17.474 -15.260 53.742 1.00 19.77 45 LEU B N 1
ATOM 1576 C CA . LEU B 1 44 ? 16.611 -14.101 53.679 1.00 19.30 45 LEU B CA 1
ATOM 1577 C C . LEU B 1 44 ? 16.405 -13.491 55.048 1.00 19.18 45 LEU B C 1
ATOM 1578 O O . LEU B 1 44 ? 16.460 -12.298 55.251 1.00 22.39 45 LEU B O 1
ATOM 1583 N N . SER B 1 45 ? 16.125 -14.325 56.026 1.00 21.14 46 SER B N 1
ATOM 1584 C CA A SER B 1 45 ? 15.924 -13.836 57.384 0.50 21.66 46 SER B CA 1
ATOM 1585 C CA B SER B 1 45 ? 15.965 -13.905 57.420 0.50 25.10 46 SER B CA 1
ATOM 1586 C C . SER B 1 45 ? 17.191 -13.200 57.932 1.00 24.20 46 SER B C 1
ATOM 1587 O O . SER B 1 45 ? 17.102 -12.082 58.480 1.00 27.08 46 SER B O 1
ATOM 1592 N N . LYS B 1 46 ? 18.337 -13.847 57.768 1.00 22.35 47 LYS B N 1
ATOM 1593 C CA . LYS B 1 46 ? 19.558 -13.326 58.368 1.00 27.41 47 LYS B CA 1
ATOM 1594 C C . LYS B 1 46 ? 20.086 -12.050 57.737 1.00 26.80 47 LYS B C 1
ATOM 1595 O O . LYS B 1 46 ? 20.663 -11.197 58.417 1.00 37.49 47 LYS B O 1
ATOM 1601 N N . THR B 1 47 ? 19.857 -11.909 56.431 1.00 25.91 48 THR B N 1
ATOM 1602 C CA . THR B 1 47 ? 20.392 -10.780 55.669 1.00 27.57 48 THR B CA 1
ATOM 1603 C C . THR B 1 47 ? 19.406 -9.615 55.612 1.00 20.91 48 THR B C 1
ATOM 1604 O O . THR B 1 47 ? 19.764 -8.499 55.235 1.00 26.02 48 THR B O 1
ATOM 1608 N N . SER B 1 48 ? 18.168 -9.852 56.033 1.00 22.01 49 SER B N 1
ATOM 1609 C CA . SER B 1 48 ? 17.121 -8.874 55.850 1.00 25.48 49 SER B CA 1
ATOM 1610 C C . SER B 1 48 ? 17.383 -7.528 56.490 1.00 23.14 49 SER B C 1
ATOM 1611 O O . SER B 1 48 ? 16.982 -6.486 55.929 1.00 26.51 49 SER B O 1
ATOM 1614 N N . SER B 1 49 ? 17.955 -7.523 57.702 1.00 26.30 50 SER B N 1
ATOM 1615 C CA . SER B 1 49 ? 18.305 -6.285 58.379 1.00 25.90 50 SER B CA 1
ATOM 1616 C C . SER B 1 49 ? 19.376 -5.457 57.648 1.00 22.92 50 SER B C 1
ATOM 1617 O O . SER B 1 49 ? 19.175 -4.261 57.424 1.00 30.72 50 SER B O 1
ATOM 1620 N N . ASP B 1 50 ? 20.517 -6.069 57.295 1.00 26.16 51 ASP B N 1
ATOM 1621 C CA . ASP B 1 50 ? 21.539 -5.379 56.552 1.00 25.51 51 ASP B CA 1
ATOM 1622 C C . ASP B 1 50 ? 21.017 -4.902 55.192 1.00 25.33 51 ASP B C 1
ATOM 1623 O O . ASP B 1 50 ? 21.582 -3.955 54.651 1.00 32.53 51 ASP B O 1
ATOM 1628 N N . LEU B 1 51 ? 19.960 -5.521 54.659 1.00 25.71 52 LEU B N 1
ATOM 1629 C CA . LEU B 1 51 ? 19.334 -5.107 53.382 1.00 24.48 52 LEU B CA 1
ATOM 1630 C C . LEU B 1 51 ? 18.036 -4.274 53.514 1.00 25.53 52 LEU B C 1
ATOM 1631 O O . LEU B 1 51 ? 17.463 -3.762 52.504 1.00 30.49 52 LEU B O 1
ATOM 1636 N N . SER B 1 52 ? 17.649 -3.955 54.718 1.00 29.17 53 SER B N 1
ATOM 1637 C CA . SER B 1 52 ? 16.351 -3.265 54.959 1.00 27.06 53 SER B CA 1
ATOM 1638 C C . SER B 1 52 ? 16.214 -1.872 54.344 1.00 29.49 53 SER B C 1
ATOM 1639 O O . SER B 1 52 ? 15.083 -1.375 54.088 1.00 34.44 53 SER B O 1
ATOM 1642 N N . LYS B 1 53 ? 17.357 -1.221 54.099 1.00 28.70 54 LYS B N 1
ATOM 1643 C CA A LYS B 1 53 ? 17.336 0.067 53.398 0.50 27.17 54 LYS B CA 1
ATOM 1644 C CA B LYS B 1 53 ? 17.376 0.062 53.371 0.50 28.20 54 LYS B CA 1
ATOM 1645 C C . LYS B 1 53 ? 17.110 -0.084 51.861 1.00 25.69 54 LYS B C 1
ATOM 1646 O O . LYS B 1 53 ? 16.674 0.892 51.232 1.00 31.65 54 LYS B O 1
ATOM 1657 N N . MET B 1 54 ? 17.424 -1.260 51.306 1.00 27.82 55 MET B N 1
ATOM 1658 C CA . MET B 1 54 ? 17.428 -1.507 49.887 1.00 24.29 55 MET B CA 1
ATOM 1659 C C . MET B 1 54 ? 16.281 -2.423 49.434 1.00 25.77 55 MET B C 1
ATOM 1660 O O . MET B 1 54 ? 16.026 -2.453 48.242 1.00 27.68 55 MET B O 1
ATOM 1665 N N . ALA B 1 55 ? 15.649 -3.165 50.356 1.00 22.54 56 ALA B N 1
ATOM 1666 C CA . ALA B 1 55 ? 14.817 -4.282 49.979 1.00 20.60 56 ALA B CA 1
ATOM 1667 C C . ALA B 1 55 ? 13.733 -4.560 50.989 1.00 21.07 56 ALA B C 1
ATOM 1668 O O . ALA B 1 55 ? 14.009 -4.414 52.207 1.00 24.44 56 ALA B O 1
ATOM 1670 N N . ALA B 1 56 ? 12.571 -5.028 50.531 1.00 19.02 57 ALA B N 1
ATOM 1671 C CA . ALA B 1 56 ? 11.502 -5.571 51.354 1.00 19.33 57 ALA B CA 1
ATOM 1672 C C . ALA B 1 56 ? 11.224 -7.011 50.881 1.00 16.29 57 ALA B C 1
ATOM 1673 O O . ALA B 1 56 ? 10.894 -7.205 49.732 1.00 16.87 57 ALA B O 1
ATOM 1675 N N . ILE B 1 57 ? 11.346 -7.975 51.803 1.00 15.93 58 ILE B N 1
ATOM 1676 C CA . ILE B 1 57 ? 11.382 -9.353 51.414 1.00 14.54 58 ILE B CA 1
ATOM 1677 C C . ILE B 1 57 ? 10.087 -10.011 51.909 1.00 13.23 58 ILE B C 1
ATOM 1678 O O . ILE B 1 57 ? 9.776 -9.877 53.124 1.00 15.53 58 ILE B O 1
ATOM 1683 N N . TYR B 1 58 ? 9.400 -10.739 51.056 1.00 13.34 59 TYR B N 1
ATOM 1684 C CA . TYR B 1 58 ? 8.159 -11.414 51.349 1.00 13.23 59 TYR B CA 1
ATOM 1685 C C . TYR B 1 58 ? 8.257 -12.860 50.871 1.00 12.32 59 TYR B C 1
ATOM 1686 O O . TYR B 1 58 ? 8.821 -13.143 49.813 1.00 12.79 59 TYR B O 1
ATOM 1695 N N . LEU B 1 59 ? 7.650 -13.736 51.652 1.00 12.56 60 LEU B N 1
ATOM 1696 C CA . LEU B 1 59 ? 7.519 -15.115 51.263 1.00 12.41 60 LEU B CA 1
ATOM 1697 C C . LEU B 1 59 ? 6.142 -15.287 50.668 1.00 13.24 60 LEU B C 1
ATOM 1698 O O . LEU B 1 59 ? 5.135 -14.762 51.178 1.00 17.57 60 LEU B O 1
ATOM 1703 N N . VAL B 1 60 ? 6.043 -16.006 49.557 1.00 12.95 61 VAL B N 1
ATOM 1704 C CA . VAL B 1 60 ? 4.781 -16.193 48.856 1.00 13.19 61 VAL B CA 1
ATOM 1705 C C . VAL B 1 60 ? 4.497 -17.703 48.680 1.00 14.30 61 VAL B C 1
ATOM 1706 O O . VAL B 1 60 ? 5.367 -18.430 48.207 1.00 14.51 61 VAL B O 1
ATOM 1710 N N . ASP B 1 61 ? 3.317 -18.129 49.130 1.00 14.25 62 ASP B N 1
ATOM 1711 C CA . ASP B 1 61 ? 2.903 -19.520 49.032 1.00 14.80 62 ASP B CA 1
ATOM 1712 C C . ASP B 1 61 ? 2.495 -19.802 47.608 1.00 15.43 62 ASP B C 1
ATOM 1713 O O . ASP B 1 61 ? 1.415 -19.426 47.199 1.00 15.97 62 ASP B O 1
ATOM 1718 N N . VAL B 1 62 ? 3.348 -20.495 46.912 1.00 15.52 63 VAL B N 1
ATOM 1719 C CA . VAL B 1 62 ? 3.177 -20.767 45.489 1.00 16.51 63 VAL B CA 1
ATOM 1720 C C . VAL B 1 62 ? 1.848 -21.406 45.190 1.00 15.51 63 VAL B C 1
ATOM 1721 O O . VAL B 1 62 ? 1.286 -21.277 44.096 1.00 17.78 63 VAL B O 1
ATOM 1725 N N . ASP B 1 63 ? 1.382 -22.260 46.086 1.00 15.40 64 ASP B N 1
ATOM 1726 C CA . ASP B 1 63 ? 0.172 -22.970 45.838 1.00 15.98 64 ASP B CA 1
ATOM 1727 C C . ASP B 1 63 ? -1.097 -22.216 45.972 1.00 17.68 64 ASP B C 1
ATOM 1728 O O . ASP B 1 63 ? -2.115 -22.670 45.489 1.00 21.82 64 ASP B O 1
ATOM 1733 N N . GLN B 1 64 ? -1.005 -21.014 46.552 1.00 17.36 65 GLN B N 1
ATOM 1734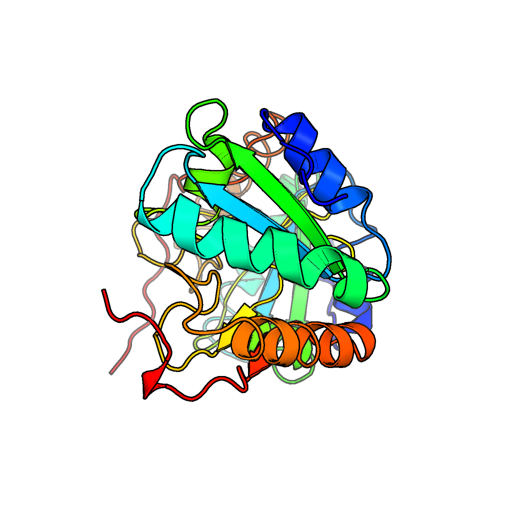 C CA . GLN B 1 64 ? -2.159 -20.146 46.830 1.00 17.44 65 GLN B CA 1
ATOM 1735 C C . GLN B 1 64 ? -2.195 -18.889 46.037 1.00 17.36 65 GLN B C 1
ATOM 1736 O O . GLN B 1 64 ? -3.076 -18.107 46.224 1.00 20.92 65 GLN B O 1
ATOM 1742 N N . THR B 1 65 ? -1.307 -18.747 45.063 1.00 14.93 66 THR B N 1
ATOM 1743 C CA A THR B 1 65 ? -1.237 -17.510 44.249 0.50 13.12 66 THR B CA 1
ATOM 1744 C CA B THR B 1 65 ? -1.255 -17.512 44.275 0.50 15.43 66 THR B CA 1
ATOM 1745 C C . THR B 1 65 ? -1.263 -17.843 42.744 1.00 14.02 66 THR B C 1
ATOM 1746 O O . THR B 1 65 ? -0.397 -17.426 42.001 1.00 13.37 66 THR B O 1
ATOM 1753 N N . ALA B 1 66 ? -2.281 -18.588 42.314 1.00 15.10 67 ALA B N 1
ATOM 1754 C CA . ALA B 1 66 ? -2.341 -19.115 40.941 1.00 15.24 67 ALA B CA 1
ATOM 1755 C C . ALA B 1 66 ? -2.034 -18.093 39.883 1.00 12.64 67 ALA B C 1
ATOM 1756 O O . ALA B 1 66 ? -1.287 -18.404 38.934 1.00 13.14 67 ALA B O 1
ATOM 1758 N N . VAL B 1 67 ? -2.604 -16.888 39.931 1.00 12.39 68 VAL B N 1
ATOM 1759 C CA . VAL B 1 67 ? -2.397 -15.964 38.848 1.00 11.37 68 VAL B CA 1
ATOM 1760 C C . VAL B 1 67 ? -0.914 -15.702 38.641 1.00 10.67 68 VAL B C 1
ATOM 1761 O O . VAL B 1 67 ? -0.435 -15.636 37.489 1.00 11.59 68 VAL B O 1
ATOM 1765 N N . TYR B 1 68 ? -0.171 -15.488 39.733 1.00 11.22 69 TYR B N 1
ATOM 1766 C CA . TYR B 1 68 ? 1.226 -15.257 39.664 1.00 9.94 69 TYR B CA 1
ATOM 1767 C C . TYR B 1 68 ? 2.108 -16.499 39.400 1.00 10.02 69 TYR B C 1
ATOM 1768 O O . TYR B 1 68 ? 3.071 -16.447 38.664 1.00 10.20 69 TYR B O 1
ATOM 1777 N N . THR B 1 69 ? 1.771 -17.610 40.051 1.00 10.93 70 THR B N 1
ATOM 1778 C CA . THR B 1 69 ? 2.490 -18.842 39.838 1.00 10.25 70 THR B CA 1
ATOM 1779 C C . THR B 1 69 ? 2.427 -19.275 38.360 1.00 10.24 70 THR B C 1
ATOM 1780 O O . THR B 1 69 ? 3.436 -19.665 37.788 1.00 11.64 70 THR B O 1
ATOM 1784 N N . GLN B 1 70 ? 1.246 -19.136 37.791 1.00 10.41 71 GLN B N 1
ATOM 1785 C CA . GLN B 1 70 ? 1.068 -19.463 36.383 1.00 9.55 71 GLN B CA 1
ATOM 1786 C C . GLN B 1 70 ? 1.758 -18.438 35.468 1.00 9.36 71 GLN B C 1
ATOM 1787 O O . GLN B 1 70 ? 2.430 -18.758 34.494 1.00 11.17 71 GLN B O 1
ATOM 1793 N N . TYR B 1 71 ? 1.634 -17.125 35.786 1.00 9.55 72 TYR B N 1
ATOM 1794 C CA . TYR B 1 71 ? 2.313 -16.125 35.010 1.00 8.97 72 TYR B CA 1
ATOM 1795 C C . TYR B 1 71 ? 3.784 -16.294 34.937 1.00 9.18 72 TYR B C 1
ATOM 1796 O O . TYR B 1 71 ? 4.416 -16.277 33.848 1.00 10.17 72 TYR B O 1
ATOM 1805 N N . PHE B 1 72 ? 4.432 -16.489 36.094 1.00 9.28 73 PHE B N 1
ATOM 1806 C CA . PHE B 1 72 ? 5.859 -16.679 36.132 1.00 9.78 73 PHE B CA 1
ATOM 1807 C C . PHE B 1 72 ? 6.336 -18.108 35.762 1.00 9.41 73 PHE B C 1
ATOM 1808 O O . PHE B 1 72 ? 7.506 -18.340 35.728 1.00 13.93 73 PHE B O 1
ATOM 1816 N N . ASP B 1 73 ? 5.381 -18.969 35.504 1.00 10.67 74 ASP B N 1
ATOM 1817 C CA . ASP B 1 73 ? 5.643 -20.389 35.221 1.00 12.65 74 ASP B CA 1
ATOM 1818 C C . ASP B 1 73 ? 6.551 -20.990 36.255 1.00 12.13 74 ASP B C 1
ATOM 1819 O O . ASP B 1 73 ? 7.590 -21.558 35.929 1.00 13.95 74 ASP B O 1
ATOM 1824 N N . ILE B 1 74 ? 6.166 -20.855 37.498 1.00 11.89 75 ILE B N 1
ATOM 1825 C CA . ILE B 1 74 ? 6.988 -21.388 38.589 1.00 12.16 75 ILE B CA 1
ATOM 1826 C C . ILE B 1 74 ? 6.894 -22.940 38.555 1.00 12.30 75 ILE B C 1
ATOM 1827 O O . ILE B 1 74 ? 5.864 -23.513 38.851 1.00 13.14 75 ILE B O 1
ATOM 1832 N N . SER B 1 75 ? 8.019 -23.519 38.212 1.00 12.89 76 SER B N 1
ATOM 1833 C CA . SER B 1 75 ? 8.205 -24.948 37.966 1.00 12.59 76 SER B CA 1
ATOM 1834 C C . SER B 1 75 ? 9.188 -25.602 38.906 1.00 12.19 76 SER B C 1
ATOM 1835 O O . SER B 1 75 ? 9.239 -26.822 39.003 1.00 13.65 76 SER B O 1
ATOM 1838 N N . TYR B 1 76 ? 10.038 -24.809 39.528 1.00 13.46 77 TYR B N 1
ATOM 1839 C CA . TYR B 1 76 ? 11.025 -25.308 40.518 1.00 14.58 77 TYR B CA 1
ATOM 1840 C C . TYR B 1 76 ? 10.977 -24.264 41.650 1.00 15.11 77 TYR B C 1
ATOM 1841 O O . TYR B 1 76 ? 10.836 -23.078 41.383 1.00 17.04 77 TYR B O 1
ATOM 1850 N N . ILE B 1 77 ? 11.061 -24.687 42.888 1.00 16.60 78 ILE B N 1
ATOM 1851 C CA . ILE B 1 77 ? 11.119 -23.788 44.019 1.00 16.70 78 ILE B CA 1
ATOM 1852 C C . ILE B 1 77 ? 12.398 -23.965 44.799 1.00 17.42 78 ILE B C 1
ATOM 1853 O O . ILE B 1 77 ? 12.963 -25.080 44.819 1.00 19.39 78 ILE B O 1
ATOM 1858 N N . PRO B 1 78 ? 12.899 -22.872 45.390 1.00 16.31 79 PRO B N 1
ATOM 1859 C CA . PRO B 1 78 ? 12.344 -21.525 45.360 1.00 15.30 79 PRO B CA 1
ATOM 1860 C C . PRO B 1 78 ? 12.603 -20.872 43.982 1.00 14.44 79 PRO B C 1
ATOM 1861 O O . PRO B 1 78 ? 13.606 -21.143 43.324 1.00 16.42 79 PRO B O 1
ATOM 1865 N N . SER B 1 79 ? 11.699 -20.000 43.644 1.00 13.77 80 SER B N 1
ATOM 1866 C CA . SER B 1 79 ? 11.855 -19.050 42.559 1.00 12.51 80 SER B CA 1
ATOM 1867 C C . SER B 1 79 ? 11.572 -17.672 43.091 1.00 11.83 80 SER B C 1
ATOM 1868 O O . SER B 1 79 ? 10.494 -17.442 43.672 1.00 13.79 80 SER B O 1
ATOM 1871 N N A THR B 1 80 ? 12.487 -16.749 42.856 0.50 11.98 81 THR B N 1
ATOM 1872 N N B THR B 1 80 ? 12.514 -16.765 42.889 0.50 12.33 81 THR B N 1
ATOM 1873 C CA A THR B 1 80 ? 12.398 -15.447 43.472 0.50 13.06 81 THR B CA 1
ATOM 1874 C CA B THR B 1 80 ? 12.395 -15.457 43.484 0.50 14.00 81 THR B CA 1
ATOM 1875 C C A THR B 1 80 ? 12.302 -14.407 42.337 0.50 11.71 81 THR B C 1
ATOM 1876 C C B THR B 1 80 ? 12.316 -14.411 42.358 0.50 11.99 81 THR B C 1
ATOM 1877 O O A THR B 1 80 ? 13.045 -14.444 41.347 0.50 13.08 81 THR B O 1
ATOM 1878 O O B THR B 1 80 ? 13.125 -14.423 41.390 0.50 13.15 81 THR B O 1
ATOM 1885 N N . VAL B 1 81 ? 11.366 -13.501 42.536 1.00 10.86 82 VAL B N 1
ATOM 1886 C CA A VAL B 1 81 ? 11.019 -12.442 41.597 0.50 10.66 82 VAL B CA 1
ATOM 1887 C CA B VAL B 1 81 ? 11.220 -12.411 41.572 0.50 11.17 82 VAL B CA 1
ATOM 1888 C C . VAL B 1 81 ? 11.324 -11.064 42.271 1.00 11.93 82 VAL B C 1
ATOM 1889 O O . VAL B 1 81 ? 11.084 -10.954 43.495 1.00 12.08 82 VAL B O 1
ATOM 1896 N N . PHE B 1 82 ? 11.691 -10.056 41.493 1.00 12.45 83 PHE B N 1
ATOM 1897 C CA . PHE B 1 82 ? 12.076 -8.754 41.967 1.00 11.55 83 PHE B CA 1
ATOM 1898 C C . PHE B 1 82 ? 11.261 -7.699 41.257 1.00 11.87 83 PHE B C 1
ATOM 1899 O O . PHE B 1 82 ? 11.087 -7.738 40.072 1.00 13.84 83 PHE B O 1
ATOM 1907 N N . PHE B 1 83 ? 10.823 -6.720 42.053 1.00 13.75 84 PHE B N 1
ATOM 1908 C CA . PHE B 1 83 ? 10.127 -5.542 41.539 1.00 14.06 84 PHE B CA 1
ATOM 1909 C C . PHE B 1 83 ? 10.746 -4.274 42.110 1.00 14.74 84 PHE B C 1
ATOM 1910 O O . PHE B 1 83 ? 11.375 -4.285 43.170 1.00 16.85 84 PHE B O 1
ATOM 1918 N N . PHE B 1 84 ? 10.584 -3.133 41.396 1.00 16.01 85 PHE B N 1
ATOM 1919 C CA . PHE B 1 84 ? 11.001 -1.812 41.943 1.00 17.30 85 PHE B CA 1
ATOM 1920 C C . PHE B 1 84 ? 10.027 -0.796 41.428 1.00 18.19 85 PHE B C 1
ATOM 1921 O O . PHE B 1 84 ? 9.830 -0.626 40.218 1.00 19.53 85 PHE B O 1
ATOM 1929 N N . ASN B 1 85 ? 9.328 -0.154 42.340 1.00 20.59 86 ASN B N 1
ATOM 1930 C CA . ASN B 1 85 ? 8.287 0.826 41.987 1.00 19.26 86 ASN B CA 1
ATOM 1931 C C . ASN B 1 85 ? 7.234 0.320 40.953 1.00 18.96 86 ASN B C 1
ATOM 1932 O O . ASN B 1 85 ? 6.864 1.000 40.019 1.00 22.90 86 ASN B O 1
ATOM 1937 N N . GLY B 1 86 ? 6.848 -0.951 41.103 1.00 17.23 87 GLY B N 1
ATOM 1938 C CA . GLY B 1 86 ? 5.813 -1.545 40.339 1.00 16.80 87 GLY B CA 1
ATOM 1939 C C . GLY B 1 86 ? 6.316 -2.095 39.036 1.00 15.99 87 GLY B C 1
ATOM 1940 O O . GLY B 1 86 ? 5.535 -2.634 38.296 1.00 19.53 87 GLY B O 1
ATOM 1941 N N . GLN B 1 87 ? 7.605 -2.014 38.768 1.00 16.42 88 GLN B N 1
ATOM 1942 C CA . GLN B 1 87 ? 8.190 -2.619 37.579 1.00 16.67 88 GLN B CA 1
ATOM 1943 C C . GLN B 1 87 ? 8.907 -3.903 37.926 1.00 14.73 88 GLN B C 1
ATOM 1944 O O . GLN B 1 87 ? 9.744 -3.915 38.811 1.00 16.48 88 GLN B O 1
ATOM 1950 N N . HIS B 1 88 ? 8.675 -4.914 37.104 1.00 14.42 89 HIS B N 1
ATOM 1951 C CA . HIS B 1 88 ? 9.356 -6.211 37.250 1.00 13.06 89 HIS B CA 1
ATOM 1952 C C . HIS B 1 88 ? 10.796 -5.999 36.814 1.00 13.00 89 HIS B C 1
ATOM 1953 O O . HIS B 1 88 ? 11.074 -5.594 35.674 1.00 14.76 89 HIS B O 1
ATOM 1960 N N . MET B 1 89 ? 11.730 -6.234 37.706 1.00 13.33 90 MET B N 1
ATOM 1961 C CA . MET B 1 89 ? 13.152 -6.101 37.455 1.00 15.77 90 MET B CA 1
ATOM 1962 C C . MET B 1 89 ? 13.731 -7.473 37.055 1.00 15.85 90 MET B C 1
ATOM 1963 O O . MET B 1 89 ? 13.570 -8.467 37.782 1.00 20.59 90 MET B O 1
ATOM 1968 N N . LYS B 1 90 ? 14.348 -7.581 35.865 1.00 13.54 91 LYS B N 1
ATOM 1969 C CA . LYS B 1 90 ? 14.915 -8.815 35.388 1.00 13.81 91 LYS B CA 1
ATOM 1970 C C . LYS B 1 90 ? 16.366 -8.937 35.735 1.00 14.17 91 LYS B C 1
ATOM 1971 O O . LYS B 1 90 ? 17.047 -7.919 35.969 1.00 15.12 91 LYS B O 1
ATOM 1977 N N . VAL B 1 91 ? 16.839 -10.172 35.835 1.00 14.15 92 VAL B N 1
ATOM 1978 C CA . VAL B 1 91 ? 18.169 -10.483 36.268 1.00 13.68 92 VAL B CA 1
ATOM 1979 C C . VAL B 1 91 ? 18.784 -11.537 35.379 1.00 13.13 92 VAL B C 1
ATOM 1980 O O . VAL B 1 91 ? 18.213 -12.627 35.232 1.00 14.77 92 VAL B O 1
ATOM 1984 N N . ASP B 1 92 ? 19.883 -11.231 34.703 1.00 14.98 93 ASP B N 1
ATOM 1985 C CA . ASP B 1 92 ? 20.601 -12.185 33.886 1.00 15.51 93 ASP B CA 1
ATOM 1986 C C . ASP B 1 92 ? 21.692 -12.810 34.737 1.00 17.38 93 ASP B C 1
ATOM 1987 O O . ASP B 1 92 ? 22.664 -12.159 35.152 1.00 18.83 93 ASP B O 1
ATOM 1992 N N . TYR B 1 93 ? 21.497 -14.082 35.032 1.00 18.68 94 TYR B N 1
ATOM 1993 C CA . TYR B 1 93 ? 22.470 -14.811 35.816 1.00 20.49 94 TYR B CA 1
ATOM 1994 C C . TYR B 1 93 ? 23.103 -15.936 34.991 1.00 20.68 94 TYR B C 1
ATOM 1995 O O . TYR B 1 93 ? 23.666 -16.877 35.534 1.00 26.85 94 TYR B O 1
ATOM 2004 N N . GLY B 1 94 ? 23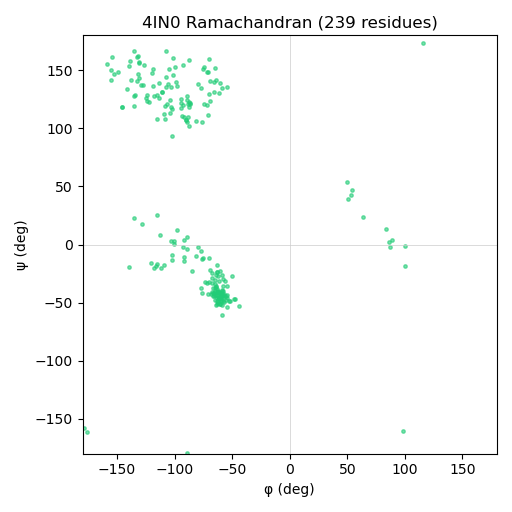.097 -15.729 33.667 1.00 23.74 95 GLY B N 1
ATOM 2005 C CA . GLY B 1 94 ? 23.783 -16.585 32.740 1.00 26.66 95 GLY B CA 1
ATOM 2006 C C . GLY B 1 94 ? 22.900 -17.582 32.036 1.00 29.52 95 GLY B C 1
ATOM 2007 O O . GLY B 1 94 ? 23.296 -18.133 31.034 1.00 40.75 95 GLY B O 1
ATOM 2008 N N . SER B 1 95 ? 21.717 -17.810 32.614 1.00 28.37 96 SER B N 1
ATOM 2009 C CA . SER B 1 95 ? 20.681 -18.694 32.129 1.00 28.64 96 SER B CA 1
ATOM 2010 C C . SER B 1 95 ? 19.774 -17.960 31.155 1.00 21.31 96 SER B C 1
ATOM 2011 O O . SER B 1 95 ? 19.741 -16.760 31.200 1.00 19.46 96 SER B O 1
ATOM 2014 N N . PRO B 1 96 ? 19.045 -18.667 30.292 1.00 21.23 97 PRO B N 1
ATOM 2015 C CA . PRO B 1 96 ? 18.174 -17.948 29.338 1.00 20.25 97 PRO B CA 1
ATOM 2016 C C . PRO B 1 96 ? 17.022 -17.225 29.953 1.00 17.38 97 PRO B C 1
ATOM 2017 O O . PRO B 1 96 ? 16.530 -16.266 29.385 1.00 21.13 97 PRO B O 1
ATOM 2021 N N . ASP B 1 97 ? 16.564 -17.640 31.126 1.00 18.85 98 ASP B N 1
ATOM 2022 C CA . ASP B 1 97 ? 15.427 -16.959 31.769 1.00 16.59 98 ASP B CA 1
ATOM 2023 C C . ASP B 1 97 ? 15.866 -15.892 32.750 1.00 15.13 98 ASP B C 1
ATOM 2024 O O . ASP B 1 97 ? 16.560 -16.201 33.714 1.00 17.55 98 ASP B O 1
ATOM 2029 N N . HIS B 1 98 ? 15.493 -14.651 32.442 1.00 13.84 99 HIS B N 1
ATOM 2030 C CA . HIS B 1 98 ? 15.880 -13.494 33.194 1.00 13.95 99 HIS B CA 1
ATOM 2031 C C . HIS B 1 98 ? 14.748 -13.055 34.118 1.00 13.09 99 HIS B C 1
ATOM 2032 O O . HIS B 1 98 ? 14.832 -12.034 34.789 1.00 14.34 99 HIS B O 1
ATOM 2039 N N . THR B 1 99 ? 13.612 -13.801 34.094 1.00 13.19 100 THR B N 1
ATOM 2040 C CA . THR B 1 99 ? 12.407 -13.311 34.755 1.00 12.84 100 THR B CA 1
ATOM 2041 C C . THR B 1 99 ? 12.307 -13.616 36.228 1.00 12.71 100 THR B C 1
ATOM 2042 O O . THR B 1 99 ? 11.548 -13.022 36.947 1.00 13.48 100 THR B O 1
ATOM 2046 N N . LYS B 1 100 ? 13.029 -14.642 36.665 1.00 13.05 101 LYS B N 1
ATOM 2047 C CA . LYS B 1 100 ? 12.961 -15.141 38.000 1.00 13.86 101 LYS B CA 1
ATOM 2048 C C . LYS B 1 100 ? 14.311 -15.838 38.252 1.00 13.61 101 LYS B C 1
ATOM 2049 O O . LYS B 1 100 ? 14.962 -16.391 37.319 1.00 14.23 101 LYS B O 1
ATOM 2055 N N . PHE B 1 101 ? 14.712 -15.826 39.521 1.00 13.57 102 PHE B N 1
ATOM 2056 C CA . PHE B 1 101 ? 15.981 -16.350 39.979 1.00 14.49 102 PHE B CA 1
ATOM 2057 C C . PHE B 1 101 ? 15.599 -17.686 40.648 1.00 14.48 102 PHE B C 1
ATOM 2058 O O . PHE B 1 101 ? 14.905 -17.701 41.661 1.00 15.05 102 PHE B O 1
ATOM 2066 N N . VAL B 1 102 ? 16.031 -18.788 40.062 1.00 16.94 103 VAL B N 1
ATOM 2067 C CA . VAL B 1 102 ? 15.623 -20.140 40.488 1.00 19.13 103 VAL B CA 1
ATOM 2068 C C . VAL B 1 102 ? 16.770 -20.734 41.275 1.00 20.60 103 VAL B C 1
ATOM 2069 O O . VAL B 1 102 ? 17.905 -20.787 40.807 1.00 24.74 103 VAL B O 1
ATOM 2073 N N . GLY B 1 103 ? 16.470 -21.017 42.525 1.00 21.75 104 GLY B N 1
ATOM 2074 C CA . GLY B 1 103 ? 17.384 -21.677 43.457 1.00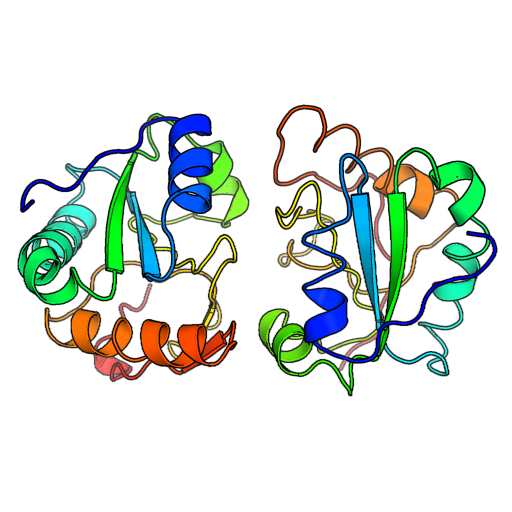 22.42 104 GLY B CA 1
ATOM 2075 C C . GLY B 1 103 ? 17.748 -20.745 44.606 1.00 24.87 104 GLY B C 1
ATOM 2076 O O . GLY B 1 103 ? 17.392 -19.566 44.718 1.00 26.64 104 GLY B O 1
ATOM 2077 N N . SER B 1 104 ? 18.457 -21.322 45.547 1.00 25.03 105 SER B N 1
ATOM 2078 C CA . SER B 1 104 ? 18.936 -20.542 46.644 1.00 22.63 105 SER B CA 1
ATOM 2079 C C . SER B 1 104 ? 20.312 -19.957 46.302 1.00 25.14 105 SER B C 1
ATOM 2080 O O . SER B 1 104 ? 20.846 -20.156 45.197 1.00 33.75 105 SER B O 1
ATOM 2083 N N . PHE B 1 105 ? 20.853 -19.223 47.264 1.00 28.83 106 PHE B N 1
ATOM 2084 C CA . PHE B 1 105 ? 22.114 -18.567 47.141 1.00 26.81 106 PHE B CA 1
ATOM 2085 C C . PHE B 1 105 ? 23.214 -19.334 47.862 1.00 33.24 106 PHE B C 1
ATOM 2086 O O . PHE B 1 105 ? 22.948 -19.973 48.868 1.00 39.63 106 PHE B O 1
ATOM 2094 N N . LYS B 1 106 ? 24.428 -19.308 47.315 1.00 33.23 107 LYS B N 1
ATOM 2095 C CA A LYS B 1 106 ? 25.608 -19.947 47.896 1.00 33.20 107 LYS B CA 1
ATOM 2096 C CA B LYS B 1 106 ? 25.671 -19.938 47.858 0.00 26.11 107 LYS B 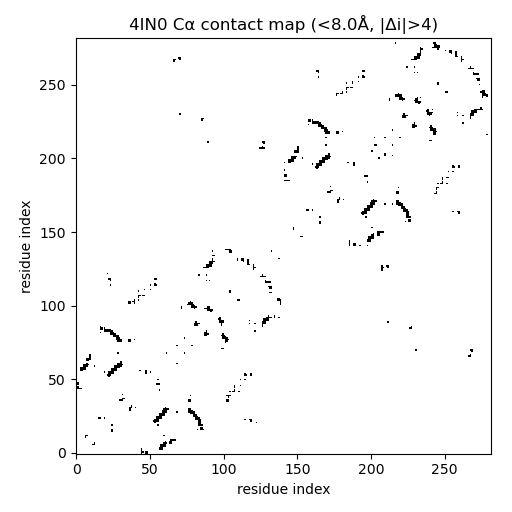CA 1
ATOM 2097 C C . LYS B 1 106 ? 25.920 -19.472 49.293 1.00 33.97 107 LYS B C 1
ATOM 2098 O O . LYS B 1 106 ? 26.247 -20.279 50.171 1.00 39.36 107 LYS B O 1
ATOM 2109 N N . THR B 1 107 ? 25.944 -18.163 49.433 1.00 36.41 108 THR B N 1
ATOM 2110 C CA . THR B 1 107 ? 26.199 -17.478 50.679 1.00 37.52 108 THR B CA 1
ATOM 2111 C C . THR B 1 107 ? 25.236 -16.331 50.897 1.00 35.14 108 THR B C 1
ATOM 2112 O O . THR B 1 107 ? 24.598 -15.833 49.994 1.00 35.88 108 THR B O 1
ATOM 2116 N N . LYS B 1 108 ? 25.239 -15.857 52.120 1.00 41.10 109 LYS B N 1
ATOM 2117 C CA A LYS B 1 108 ? 24.464 -14.698 52.496 0.50 30.70 109 LYS B CA 1
ATOM 2118 C CA B LYS B 1 108 ? 24.502 -14.678 52.548 0.50 32.96 109 LYS B CA 1
ATOM 2119 C C . LYS B 1 108 ? 24.985 -13.471 51.744 1.00 27.74 109 LYS B C 1
ATOM 2120 O O . LYS B 1 108 ? 24.197 -12.685 51.213 1.00 27.38 109 LYS B O 1
ATOM 2131 N N . GLN B 1 109 ? 26.305 -13.346 51.640 1.00 28.74 110 GLN B N 1
ATOM 2132 C CA A GLN B 1 109 ? 26.874 -12.173 50.954 0.50 26.21 110 GLN B CA 1
ATOM 2133 C CA B GLN B 1 109 ? 27.072 -12.325 50.901 0.50 30.92 110 GLN B CA 1
ATOM 2134 C C . GLN B 1 109 ? 26.537 -12.177 49.472 1.00 23.77 110 GLN B C 1
ATOM 2135 O O . GLN B 1 109 ? 26.319 -11.090 48.935 1.00 25.73 110 GLN B O 1
ATOM 2146 N N . ASP B 1 110 ? 26.382 -13.335 48.860 1.00 26.29 111 ASP B N 1
ATOM 2147 C CA . ASP B 1 110 ? 25.974 -13.442 47.451 1.00 25.22 111 ASP B CA 1
ATOM 2148 C C . ASP B 1 110 ? 24.600 -12.848 47.241 1.00 24.47 111 ASP B C 1
ATOM 2149 O O . ASP B 1 110 ? 24.345 -12.100 46.284 1.00 27.29 111 ASP B O 1
ATOM 2154 N N . PHE B 1 111 ? 23.678 -13.159 48.134 1.00 27.22 112 PHE B N 1
ATOM 2155 C CA . PHE B 1 111 ? 22.372 -12.490 48.109 1.00 22.57 112 PHE B CA 1
ATOM 2156 C C . PHE B 1 111 ? 22.430 -10.937 48.281 1.00 24.27 112 PHE B C 1
ATOM 2157 O O . PHE B 1 111 ? 21.796 -10.188 47.545 1.00 25.58 112 PHE B O 1
ATOM 2165 N N . ILE B 1 112 ? 23.188 -10.456 49.292 1.00 22.46 113 ILE B N 1
ATOM 2166 C CA . ILE B 1 112 ? 23.376 -9.032 49.508 1.00 25.03 113 ILE B CA 1
ATOM 2167 C C . ILE B 1 112 ? 23.906 -8.440 48.215 1.00 22.85 113 ILE B C 1
ATOM 2168 O O . ILE B 1 112 ? 23.413 -7.412 47.781 1.00 28.34 113 ILE B O 1
ATOM 2173 N N . ASP B 1 113 ? 24.905 -9.063 47.626 1.00 23.90 114 ASP B N 1
ATOM 2174 C CA . ASP B 1 113 ? 25.621 -8.550 46.415 1.00 25.92 114 ASP B CA 1
ATOM 2175 C C . ASP B 1 113 ? 24.653 -8.405 45.218 1.00 27.35 114 ASP B C 1
ATOM 2176 O O . ASP B 1 113 ? 24.669 -7.393 44.467 1.00 27.73 114 ASP B O 1
ATOM 2181 N N . LEU B 1 114 ? 23.789 -9.400 45.059 1.00 27.65 115 LEU B N 1
ATOM 2182 C CA . LEU B 1 114 ? 22.710 -9.305 44.041 1.00 22.83 115 LEU B CA 1
ATOM 2183 C C . LEU B 1 114 ? 21.718 -8.173 44.308 1.00 24.58 115 LEU B C 1
ATOM 2184 O O . LEU B 1 114 ? 21.393 -7.331 43.449 1.00 23.24 115 LEU B O 1
ATOM 2189 N N . ILE B 1 115 ? 21.215 -8.159 45.538 1.00 24.42 116 ILE B N 1
ATOM 2190 C CA . ILE B 1 115 ? 20.333 -7.087 45.928 1.00 23.60 116 ILE B CA 1
ATOM 2191 C C . ILE B 1 115 ? 20.936 -5.672 45.646 1.00 23.60 116 ILE B C 1
ATOM 2192 O O . ILE B 1 115 ? 20.235 -4.837 45.070 1.00 25.47 116 ILE B O 1
ATOM 2197 N N . GLU B 1 116 ? 22.192 -5.423 46.041 1.00 27.56 117 GLU B N 1
ATOM 2198 C CA A GLU B 1 116 ? 22.860 -4.129 45.784 0.50 27.89 117 GLU B CA 1
ATOM 2199 C CA B GLU B 1 116 ? 22.796 -4.099 45.783 0.50 26.93 117 GLU B CA 1
ATOM 2200 C C . GLU B 1 116 ? 22.794 -3.795 44.295 1.00 23.59 117 GLU B C 1
ATOM 2201 O O . GLU B 1 116 ? 22.554 -2.620 43.913 1.00 29.37 117 GLU B O 1
ATOM 2212 N N . VAL B 1 117 ? 23.074 -4.809 43.490 1.00 25.15 118 VAL B N 1
ATOM 2213 C CA . VAL B 1 117 ? 23.098 -4.680 42.023 1.00 25.10 118 VAL B CA 1
ATOM 2214 C C . VAL B 1 117 ? 21.723 -4.276 41.462 1.00 25.03 118 VAL B C 1
ATOM 2215 O O . VAL B 1 117 ? 21.617 -3.327 40.683 1.00 25.60 118 VAL B O 1
ATOM 2219 N N . ILE B 1 118 ? 20.688 -4.953 41.943 1.00 25.10 119 ILE B N 1
ATOM 2220 C CA . ILE B 1 118 ? 19.351 -4.616 41.554 1.00 23.40 119 ILE B CA 1
ATOM 2221 C C . ILE B 1 118 ? 18.925 -3.199 41.995 1.00 22.03 119 ILE B C 1
ATOM 2222 O O . ILE B 1 118 ? 18.342 -2.449 41.201 1.00 23.91 119 ILE B O 1
ATOM 2227 N N . TYR B 1 119 ? 19.157 -2.880 43.281 1.00 24.11 120 TYR B N 1
ATOM 2228 C CA . TYR B 1 119 ? 18.818 -1.595 43.798 1.00 23.76 120 TYR B CA 1
ATOM 2229 C C . TYR B 1 119 ? 19.483 -0.427 43.057 1.00 23.80 120 TYR B C 1
ATOM 2230 O O . TYR B 1 119 ? 18.798 0.521 42.633 1.00 28.20 120 TYR B O 1
ATOM 2239 N N . ARG B 1 120 ? 20.778 -0.541 42.855 1.00 25.63 121 ARG B N 1
ATOM 2240 C CA A ARG B 1 120 ? 21.538 0.520 42.215 1.00 28.46 121 ARG B CA 1
ATOM 2241 C CA B ARG B 1 120 ? 21.601 0.481 42.184 0.00 22.79 121 ARG B CA 1
ATOM 2242 C C . ARG B 1 120 ? 21.183 0.626 40.730 1.00 27.02 121 ARG B C 1
ATOM 2243 O O . ARG B 1 120 ? 21.046 1.719 40.210 1.00 32.21 121 ARG B O 1
ATOM 2258 N N . GLY B 1 121 ? 20.941 -0.523 40.065 1.00 30.10 122 GLY B N 1
ATOM 2259 C CA . GLY B 1 121 ? 20.407 -0.432 38.708 1.00 23.26 122 GLY B CA 1
ATOM 2260 C C . GLY B 1 121 ? 19.034 0.237 38.656 1.00 22.57 122 GLY B C 1
ATOM 2261 O O . GLY B 1 121 ? 18.815 1.108 37.870 1.00 26.45 122 GLY B O 1
ATOM 2262 N N . ALA B 1 122 ? 18.103 -0.222 39.520 1.00 23.76 123 ALA B N 1
ATOM 2263 C CA . ALA B 1 122 ? 16.730 0.313 39.529 1.00 21.37 123 ALA B CA 1
ATOM 2264 C C . ALA B 1 122 ? 16.696 1.865 39.817 1.00 26.49 123 ALA B C 1
ATOM 2265 O O . ALA B 1 122 ? 15.944 2.605 39.163 1.00 29.17 123 ALA B O 1
ATOM 2267 N N . MET B 1 123 ? 17.463 2.311 40.803 1.00 32.90 124 MET B N 1
ATOM 2268 C CA . MET B 1 123 ? 17.656 3.763 41.122 1.00 30.31 124 MET B CA 1
ATOM 2269 C C . MET B 1 123 ? 18.178 4.585 39.923 1.00 28.40 124 MET B C 1
ATOM 2270 O O . MET B 1 123 ? 17.892 5.793 39.795 1.00 37.61 124 MET B O 1
ATOM 2275 N N . ARG B 1 124 ? 18.969 3.949 39.060 1.00 29.89 125 ARG B N 1
ATOM 2276 C CA A ARG B 1 124 ? 19.470 4.548 37.815 0.50 32.86 125 ARG B CA 1
ATOM 2277 C CA B ARG B 1 124 ? 19.445 4.572 37.818 0.50 31.98 125 ARG B CA 1
ATOM 2278 C C . ARG B 1 124 ? 18.469 4.385 36.644 1.00 35.36 125 ARG B C 1
ATOM 2279 O O . ARG B 1 124 ? 18.768 4.777 35.529 1.00 40.24 125 ARG B O 1
ATOM 2294 N N . GLY B 1 125 ? 17.297 3.774 36.881 1.00 31.91 126 GLY B N 1
ATOM 2295 C CA . GLY B 1 125 ? 16.324 3.607 35.849 1.00 27.80 126 GLY B CA 1
ATOM 2296 C C . GLY B 1 125 ? 16.552 2.385 34.955 1.00 25.12 126 GLY B C 1
ATOM 2297 O O . GLY B 1 125 ? 15.893 2.273 33.905 1.00 27.84 126 GLY B O 1
ATOM 2298 N N . LYS B 1 126 ? 17.438 1.453 35.359 1.00 24.37 127 LYS B N 1
ATOM 2299 C CA . LYS B 1 126 ? 17.547 0.190 34.655 1.00 20.86 127 LYS B CA 1
ATOM 2300 C C . LYS B 1 126 ? 16.360 -0.758 34.956 1.00 18.28 127 LYS B C 1
ATOM 2301 O O . LYS B 1 126 ? 15.751 -0.682 35.997 1.00 20.95 127 LYS B O 1
ATOM 2307 N N . LEU B 1 127 ? 16.070 -1.640 33.996 1.00 17.23 128 LEU B N 1
ATOM 2308 C CA . LEU B 1 127 ? 15.017 -2.640 34.085 1.00 16.40 128 LEU B CA 1
ATOM 2309 C C . LEU B 1 127 ? 15.556 -4.097 34.084 1.00 15.77 128 LEU B C 1
ATOM 2310 O O . LEU B 1 127 ? 14.865 -4.999 34.495 1.00 16.84 128 LEU B O 1
ATOM 2315 N N . ILE B 1 128 ? 16.777 -4.311 33.673 1.00 17.70 129 ILE B N 1
ATOM 2316 C CA . ILE B 1 128 ? 17.435 -5.597 33.663 1.00 17.49 129 ILE B CA 1
ATOM 2317 C C . ILE B 1 128 ? 18.863 -5.370 34.072 1.00 17.69 129 ILE B C 1
ATOM 2318 O O . ILE B 1 128 ? 19.517 -4.398 33.685 1.00 21.29 129 ILE B O 1
ATOM 2323 N N . VAL B 1 129 ? 19.319 -6.232 34.986 1.00 18.32 130 VAL B N 1
ATOM 2324 C CA . VAL B 1 129 ? 20.718 -6.173 35.466 1.00 17.86 130 VAL B CA 1
ATOM 2325 C C . VAL B 1 129 ? 21.367 -7.543 35.317 1.00 15.95 130 VAL B C 1
ATOM 2326 O O . VAL B 1 129 ? 20.694 -8.525 35.190 1.00 16.99 130 VAL B O 1
ATOM 2330 N N . GLN B 1 130 ? 22.687 -7.559 35.196 1.00 20.32 131 GLN B N 1
ATOM 2331 C CA A GLN B 1 130 ? 23.405 -8.856 35.212 0.50 16.05 131 GLN B CA 1
ATOM 2332 C CA B GLN B 1 130 ? 23.477 -8.780 35.234 0.50 18.74 131 GLN B CA 1
ATOM 2333 C C . GLN B 1 130 ? 23.808 -9.180 36.674 1.00 18.89 131 GLN B C 1
ATOM 2334 O O . GLN B 1 130 ? 24.234 -8.330 37.437 1.00 21.04 131 GLN B O 1
ATOM 2345 N N . SER B 1 131 ? 23.628 -10.426 37.061 1.00 18.34 132 SER B N 1
ATOM 2346 C CA . SER B 1 131 ? 23.919 -10.795 38.438 1.00 18.47 132 SER B CA 1
ATOM 2347 C C . SER B 1 131 ? 25.404 -10.975 38.555 1.00 19.96 132 SER B C 1
ATOM 2348 O O . SER B 1 131 ? 26.002 -11.598 37.696 1.00 20.80 132 SER B O 1
ATOM 2351 N N . PRO B 1 132 ? 26.005 -10.474 39.678 1.00 21.02 133 PRO B N 1
ATOM 2352 C CA . PRO B 1 132 ? 27.381 -10.654 39.962 1.00 22.44 133 PRO B CA 1
ATOM 2353 C C . PRO B 1 132 ? 27.739 -12.051 40.501 1.00 26.16 133 PRO B C 1
ATOM 2354 O O . PRO B 1 132 ? 28.920 -12.340 40.686 1.00 32.46 133 PRO B O 1
ATOM 2358 N N . ILE B 1 133 ? 26.692 -12.875 40.737 1.00 24.42 134 ILE B N 1
ATOM 2359 C CA A ILE B 1 133 ? 26.721 -14.158 41.356 1.00 21.75 134 ILE B CA 1
ATOM 2360 C CA B ILE B 1 133 ? 26.771 -14.136 41.363 0.00 22.81 134 ILE B CA 1
ATOM 2361 C C . ILE B 1 133 ? 25.916 -15.168 40.605 1.00 24.86 134 ILE B C 1
ATOM 2362 O O . ILE B 1 133 ? 25.000 -14.822 39.880 1.00 25.25 134 ILE B O 1
ATOM 2371 N N . ASP B 1 134 ? 26.234 -16.432 40.833 1.00 28.32 135 ASP B N 1
ATOM 2372 C CA . ASP B 1 134 ? 25.526 -17.560 40.212 1.00 26.45 135 ASP B CA 1
ATOM 2373 C C . ASP B 1 134 ? 24.673 -18.244 41.305 1.00 28.09 135 ASP B C 1
ATOM 2374 O O . ASP B 1 134 ? 25.068 -18.342 42.460 1.00 32.02 135 ASP B O 1
ATOM 2379 N N . PRO B 1 135 ? 23.491 -18.730 40.938 1.00 29.61 136 PRO B N 1
ATOM 2380 C CA . PRO B 1 135 ? 22.702 -19.505 41.921 1.00 30.97 136 PRO B CA 1
ATOM 2381 C C . PRO B 1 135 ? 23.247 -20.880 42.300 1.00 31.96 136 PRO B C 1
ATOM 2382 O O . PRO B 1 135 ? 24.025 -21.524 41.559 1.00 35.38 136 PRO B O 1
ATOM 2386 N N . LYS B 1 136 ? 22.780 -21.345 43.453 1.00 27.38 137 LYS B N 1
ATOM 2387 C CA . LYS B 1 136 ? 23.031 -22.711 43.852 1.00 29.11 137 LYS B CA 1
ATOM 2388 C C . LYS B 1 136 ? 22.172 -23.585 42.981 1.00 30.41 137 LYS B C 1
ATOM 2389 O O . LYS B 1 136 ? 21.013 -23.289 42.696 1.00 37.74 137 LYS B O 1
ATOM 2395 N N A ASN B 1 137 ? 22.727 -24.740 42.665 0.50 33.71 138 ASN B N 1
ATOM 2396 N N B ASN B 1 137 ? 22.766 -24.673 42.512 0.50 31.52 138 ASN B N 1
ATOM 2397 C CA A ASN B 1 137 ? 22.235 -25.632 41.637 0.50 32.55 138 ASN B CA 1
ATOM 2398 C CA B ASN B 1 137 ? 22.160 -25.507 41.487 0.50 34.22 138 ASN B CA 1
ATOM 2399 C C A ASN B 1 137 ? 20.904 -26.303 41.992 0.50 34.04 138 ASN B C 1
ATOM 2400 C C B ASN B 1 137 ? 20.879 -26.165 41.973 0.50 30.47 138 ASN B C 1
ATOM 2401 O O A ASN B 1 137 ? 20.717 -26.700 43.142 0.50 34.41 138 ASN B O 1
ATOM 2402 O O B ASN B 1 137 ? 20.703 -26.396 43.167 0.50 43.28 138 ASN B O 1
ATOM 2411 N N . ILE B 1 138 ? 19.973 -26.398 41.028 1.00 32.16 139 ILE B N 1
ATOM 2412 C CA . ILE B 1 138 ? 18.723 -27.149 41.259 1.00 36.03 139 ILE B CA 1
ATOM 2413 C C . ILE B 1 138 ? 18.689 -28.393 40.326 1.00 41.32 139 ILE B C 1
ATOM 2414 O O . ILE B 1 138 ? 18.575 -28.296 39.092 1.00 43.11 139 ILE B O 1
ATOM 2419 N N . PRO B 1 139 ? 18.803 -29.583 40.899 1.00 29.06 140 PRO B N 1
ATOM 2420 C CA . PRO B 1 139 ? 18.947 -30.774 40.066 1.00 31.68 140 PRO B CA 1
ATOM 2421 C C . PRO B 1 139 ? 17.688 -31.035 39.244 1.00 34.96 140 PRO B C 1
ATOM 2422 O O . PRO B 1 139 ? 16.584 -30.824 39.749 1.00 43.67 140 PRO B O 1
ATOM 2426 N N . LYS B 1 140 ? 17.838 -31.445 37.984 1.00 30.60 141 LYS B N 1
ATOM 2427 C CA . LYS B 1 140 ? 16.683 -31.823 37.150 1.00 33.00 141 LYS B CA 1
ATOM 2428 C C . LYS B 1 140 ? 16.918 -33.126 36.449 1.00 47.66 141 LYS B C 1
ATOM 2429 O O . LYS B 1 140 ? 18.082 -33.567 36.312 1.00 36.82 141 LYS B O 1
ATOM 2435 N N . TYR B 1 141 ? 15.809 -33.724 35.999 1.00 31.11 142 TYR B N 1
ATOM 2436 C CA . TYR B 1 141 ? 15.831 -34.869 35.085 1.00 33.80 142 TYR B CA 1
ATOM 2437 C C . TYR B 1 141 ? 16.193 -34.554 33.611 1.00 37.90 142 TYR B C 1
ATOM 2438 O O . TYR B 1 141 ? 15.602 -35.091 32.650 1.00 69.33 142 TYR B O 1
#

B-factor: mean 23.15, std 14.0, range [6.96, 137.58]

Radius of gyration: 19.37 Å; Cα contacts (8 Å, |Δi|>4): 612; chains: 2; bounding box: 40×42×57 Å

Organism: Homo sapiens (NCBI:txid9606)

Solvent-accessible surface area: 13969 Å² total; per-residue (Å²): 111,139,159,17,60,125,14,46,40,52,166,72,0,25,104,5,20,156,67,14,67,95,78,0,2,0,0,1,1,0,118,64,163,35,95,56,0,101,107,0,21,67,20,0,21,128,4,12,59,138,4,59,175,42,7,30,8,42,16,1,35,25,95,112,18,58,44,8,22,95,16,6,78,26,90,156,43,1,0,0,0,2,11,15,71,20,47,19,1,18,1,56,10,69,45,135,52,47,27,20,3,47,9,15,7,125,59,104,101,16,0,36,48,0,0,81,50,0,52,175,6,9,99,158,23,77,22,46,17,143,14,62,10,75,97,161,21,24,52,194,131,71,110,152,16,52,111,14,63,38,61,150,49,0,24,90,5,9,172,86,16,65,99,61,0,2,0,0,1,0,0,99,72,125,34,95,56,0,96,119,0,18,72,19,0,47,122,1,3,79,114,0,50,183,21,5,16,12,50,7,0,44,8,93,100,0,62,23,12,25,115,14,3,85,21,73,89,30,0,0,0,0,4,7,8,66,19,62,14,3,17,4,40,19,74,45,130,49,34,26,25,0,30,0,1,3,114,71,94,100,26,0,26,51,0,0,56,48,0,43,139,5,10,109,204,33,109,7,16,3,104,18,77,19,84,24,86,132,37,125,142,155

InterPro domains:
  IPR004123 Dim1 family [PF02966] (4-135)
  IPR004123 Dim1 family [PIRSF017199] (1-141)
  IPR004123 Dim1 family [PTHR12052] (1-142)
  IPR004123 Dim1 family [SM01410] (4-136)
  IPR036249 Thioredoxin-like superfamily [SSF52833] (6-136)

Sequence (282 aa):
SSFLLPKLTSKKEVDQAIKSTAEKKVLVLRFGRRDEEDPVCLQLDDILSKTSSDLSKKMAAIYLVDVDQTAVYTQYFDISSYIPSTVVFFFNGQQHMMKVDYGSPDHTTKFVGSFKKTKKQDFIDLIEEVIYRGAMRGKKLIVQSPIDPKNIPKYSFLLPKKLTSKKEVDQQAIKKSTAEEKVLVLRFGRDEEDPVCCLQQLDDILSSKTSSDLSKKMAAIYLVDVDQTTAVYTQYFDISYIPSTTVVFFFNGQHMKVDYGSPDHTKFVGSFKKTKKQQDFIDLIEEVIYRRGAMRRGKLIVQQSPIIDPKNNIPKY

Secondary structure (DSSP, 8-state):
--SPPEE-SHHHHHHHHHH--SSEEEEEEE-TTSHHHHHHHHHHHHHHTTTTTTEEEEEEETTT--HHHHHTT--SSSEEEEEETTEEEEEE-SSS--S-EES--SSHHHHHHHHHHHHHHHHTT-SEEE--S-GGGS---/--SPPEE-SHHHHHHHHHH--SSEEEEEEE-TTSHHHHHHHHHHHHHHHHHTTTEEEEEEEGGG-HHHHHHTT--SS-EEEEEETTEEEEEESSSS--S-EES--SSHHHHHHHHHHHHHHHHTT-SEEE-SS-PPP----

CATH classification: 3.40.30.10

Nearest PDB structures (foldseek):
  3gix-assembly1_A  TM=1.007E+00  e=7.726E-31  Homo sapiens
  2av4-assembly1_A  TM=9.705E-01  e=3.093E-17  Plasmodium yoelii
  5zwm-assembly1_E  TM=9.564E-01  e=1.471E-16  Saccharomyces cerevisiae S288C
  5o9z-assembly1_J  TM=9.685E-01  e=6.558E-16  Homo sapiens
  4cdo-assembly1_C  TM=9.261E-01  e=1.430E-15  Homo sapiens